Protein AF-A0A6A6PNP8-F1 (afdb_monomer)

Organism: NCBI:txid245834

Foldseek 3Di:
DDQDDPVVVVVLVVLLVVLLVCQLPPLVSNLVSLVVQCVDPNRDLLSVLLSLLSLLLDPDPCNLVSLVVSLVSLVVLCVDPVHDNVLSVLSNVLSVVSNVVSVVVVVVVVVVVVVVVVVVVVVVVVVVVPPPPDPPDDDDDDDDDDDDDDDDDDDDDDDDDDDDDDPDDDPPPPPDDDDDDDDDDDDDPDDPPPPDDPDDDPPPVSSVVSVVSVVSSCLVCVDPPPDDDDDDDDDPPPDPPDD

Sequence (243 aa):
MSPPTAIQAKVLEDLDKRMYSAAGKDDDEAERIAKILIAKDDLPLFARCRALCILGVSKSPGYLEWAEEAVRTARKAITDPDTEEKEAQLMLASCETILHWALQDHSKDLERQWRAKKTEVSAAASCSATKTCSEGQRSVKKRRIKSGARDDVPDLLPAAPVMERTEEGTKIVELREMPSEEGNKTQVVGDSNAESPPSYSEGKGKARLVDVVLSRLDASFGGLSIDGQAAREDVLTFVFEEQ

Radius of gyration: 29.95 Å; Cα contacts (8 Å, |Δi|>4): 138; chains: 1; bounding box: 67×76×78 Å

Structure (mmCIF, N/CA/C/O backbone):
data_AF-A0A6A6PNP8-F1
#
_entry.id   AF-A0A6A6PNP8-F1
#
loop_
_atom_site.group_PDB
_atom_site.id
_atom_site.type_symbol
_atom_site.label_atom_id
_atom_site.label_alt_id
_atom_site.label_comp_id
_atom_site.label_asym_id
_atom_site.label_entity_id
_atom_site.label_seq_id
_atom_site.pdbx_PDB_ins_code
_atom_site.Cartn_x
_atom_site.Cartn_y
_atom_site.Cartn_z
_atom_site.occupancy
_atom_site.B_iso_or_equiv
_atom_site.auth_seq_id
_atom_site.auth_comp_id
_atom_site.auth_asym_id
_atom_site.auth_atom_id
_atom_site.pdbx_PDB_model_num
ATOM 1 N N . MET A 1 1 ? 11.633 -17.790 -14.223 1.00 55.22 1 MET A N 1
ATOM 2 C CA . MET A 1 1 ? 10.206 -17.499 -14.479 1.00 55.22 1 MET A CA 1
ATOM 3 C C . MET A 1 1 ? 10.092 -17.099 -15.939 1.00 55.22 1 MET A C 1
ATOM 5 O O . MET A 1 1 ? 10.959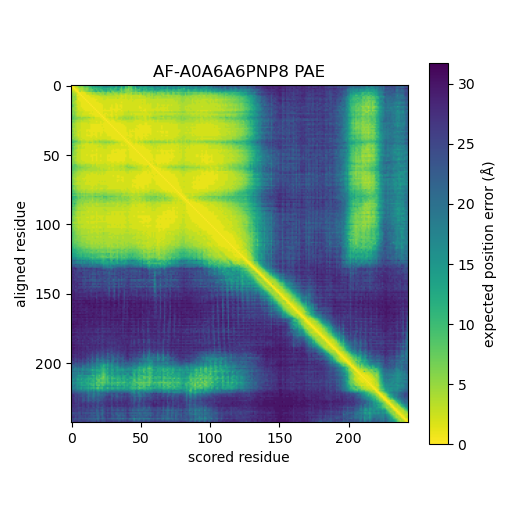 -16.365 -16.396 1.00 55.22 1 MET A O 1
ATOM 9 N N . SER A 1 2 ? 9.132 -17.644 -16.688 1.00 63.88 2 SER A N 1
ATOM 10 C CA . SER A 1 2 ? 8.917 -17.223 -18.079 1.00 63.88 2 SER A CA 1
ATOM 11 C C . SER A 1 2 ? 8.408 -15.779 -18.091 1.00 63.88 2 SER A C 1
ATOM 13 O O . SER A 1 2 ? 7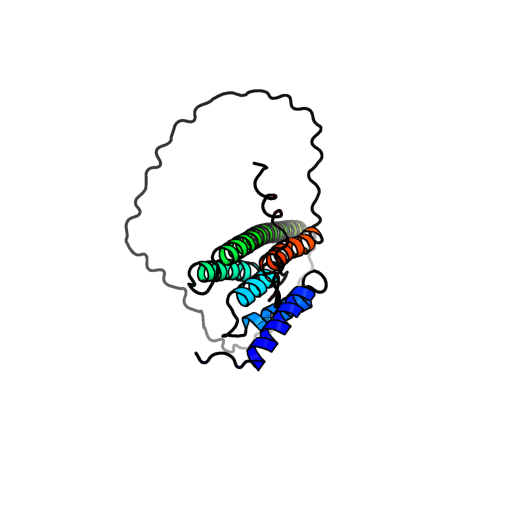.576 -15.460 -17.240 1.00 63.88 2 SER A O 1
ATOM 15 N N . PRO A 1 3 ? 8.889 -14.911 -18.998 1.00 68.38 3 PRO A N 1
ATOM 16 C CA . PRO A 1 3 ? 8.384 -13.549 -19.085 1.00 68.38 3 PRO A CA 1
ATOM 17 C C . PRO A 1 3 ? 6.877 -13.570 -19.389 1.00 68.38 3 PRO A C 1
ATOM 19 O O . PRO A 1 3 ? 6.427 -14.456 -20.130 1.00 68.38 3 PRO A O 1
ATOM 22 N N . PRO A 1 4 ? 6.096 -12.628 -18.831 1.00 73.31 4 PRO A N 1
ATOM 23 C CA . PRO A 1 4 ? 4.686 -12.506 -19.159 1.00 73.31 4 PRO A CA 1
ATOM 24 C C . PRO A 1 4 ? 4.525 -12.353 -20.668 1.00 73.31 4 PRO A C 1
ATOM 26 O O . PRO A 1 4 ? 5.306 -11.683 -21.348 1.00 73.31 4 PRO A O 1
ATOM 29 N N . THR A 1 5 ? 3.490 -12.985 -21.210 1.00 84.94 5 THR A N 1
ATOM 30 C CA . THR A 1 5 ? 3.124 -12.763 -22.610 1.00 84.94 5 THR A CA 1
ATOM 31 C C . THR A 1 5 ? 2.798 -11.280 -22.816 1.00 84.94 5 THR A C 1
ATOM 33 O O . THR A 1 5 ? 2.259 -10.633 -21.919 1.00 84.94 5 THR A O 1
ATOM 36 N N . ALA A 1 6 ? 3.065 -10.727 -24.003 1.00 83.56 6 ALA A N 1
ATOM 37 C CA . ALA A 1 6 ? 2.778 -9.315 -24.297 1.00 83.56 6 ALA A CA 1
ATOM 38 C C . ALA A 1 6 ? 1.313 -8.920 -23.995 1.00 83.56 6 ALA A C 1
ATOM 40 O O . ALA A 1 6 ? 1.025 -7.790 -23.610 1.00 83.56 6 ALA A O 1
ATOM 41 N N . ILE A 1 7 ? 0.389 -9.879 -24.116 1.00 84.38 7 ILE A N 1
ATOM 42 C CA . ILE A 1 7 ? -1.024 -9.711 -23.762 1.00 84.38 7 ILE A CA 1
ATOM 43 C C . ILE A 1 7 ? -1.198 -9.537 -22.245 1.00 84.38 7 ILE A C 1
ATOM 45 O O . ILE A 1 7 ? -1.935 -8.653 -21.820 1.00 84.38 7 ILE A O 1
ATOM 49 N N . GLN A 1 8 ? -0.517 -10.342 -21.425 1.00 86.62 8 GLN A N 1
ATOM 50 C CA . GLN A 1 8 ? -0.565 -10.221 -19.963 1.00 86.62 8 GLN A CA 1
ATOM 51 C C . GLN A 1 8 ? 0.012 -8.885 -19.494 1.00 86.62 8 GLN A C 1
ATOM 53 O O . GLN A 1 8 ? -0.624 -8.220 -18.682 1.00 86.62 8 GLN A O 1
ATOM 58 N N . ALA A 1 9 ? 1.147 -8.458 -20.055 1.00 87.31 9 ALA A N 1
ATOM 59 C CA . ALA A 1 9 ? 1.757 -7.173 -19.716 1.00 87.31 9 ALA A CA 1
ATOM 60 C C . ALA A 1 9 ? 0.792 -6.001 -19.970 1.00 87.31 9 ALA A C 1
ATOM 62 O O . ALA A 1 9 ? 0.580 -5.174 -19.086 1.00 87.31 9 ALA A O 1
ATOM 63 N N . LYS A 1 10 ? 0.121 -5.993 -21.130 1.00 90.50 10 LYS A N 1
ATOM 64 C CA . LYS A 1 10 ? -0.873 -4.967 -21.466 1.00 90.50 10 LYS A CA 1
ATOM 65 C C . LYS A 1 10 ? -2.069 -4.963 -20.510 1.00 90.50 10 LYS A C 1
ATOM 67 O O . LYS A 1 10 ? -2.520 -3.903 -20.095 1.00 90.50 10 LYS A O 1
ATOM 72 N N . VAL A 1 11 ? -2.575 -6.138 -20.129 1.00 92.12 11 VAL A N 1
ATOM 73 C CA . VAL A 1 11 ? -3.689 -6.236 -19.169 1.00 92.12 11 VAL A CA 1
ATOM 74 C C . VAL A 1 11 ? -3.290 -5.694 -17.795 1.00 92.12 11 VAL A C 1
ATOM 76 O O . VAL A 1 11 ? -4.098 -5.025 -17.154 1.00 92.12 11 VAL A O 1
ATOM 79 N N . LEU A 1 12 ? -2.065 -5.965 -17.336 1.00 92.00 12 LEU A N 1
ATOM 80 C CA . LEU A 1 12 ? -1.563 -5.430 -16.067 1.00 92.00 12 LEU A CA 1
ATOM 81 C C . LEU A 1 12 ? -1.426 -3.905 -16.116 1.00 92.00 12 LEU A C 1
ATOM 83 O O . LEU A 1 12 ? -1.829 -3.236 -15.169 1.00 92.00 12 LEU A O 1
ATOM 87 N N . GLU A 1 13 ? -0.928 -3.361 -17.226 1.00 91.44 13 GLU A N 1
ATOM 88 C CA . GLU A 1 13 ? -0.823 -1.917 -17.442 1.00 91.44 13 GLU A CA 1
ATOM 89 C C . GLU A 1 13 ? -2.203 -1.236 -17.467 1.00 91.44 13 GLU A C 1
ATOM 91 O O . GLU A 1 13 ? -2.404 -0.206 -16.824 1.00 91.44 13 GLU A O 1
ATOM 96 N N . ASP A 1 14 ? -3.184 -1.829 -18.154 1.00 93.69 14 ASP A N 1
ATOM 97 C CA . ASP A 1 14 ? -4.552 -1.303 -18.211 1.00 93.69 14 ASP A CA 1
ATOM 98 C C . ASP A 1 14 ? -5.233 -1.335 -16.831 1.00 93.69 14 ASP A C 1
ATOM 100 O O . ASP A 1 14 ? -5.950 -0.401 -16.458 1.00 93.69 14 ASP A O 1
ATOM 104 N N . LEU A 1 15 ? -5.004 -2.397 -16.050 1.00 94.25 15 LEU A N 1
ATOM 105 C CA . LEU A 1 15 ? -5.5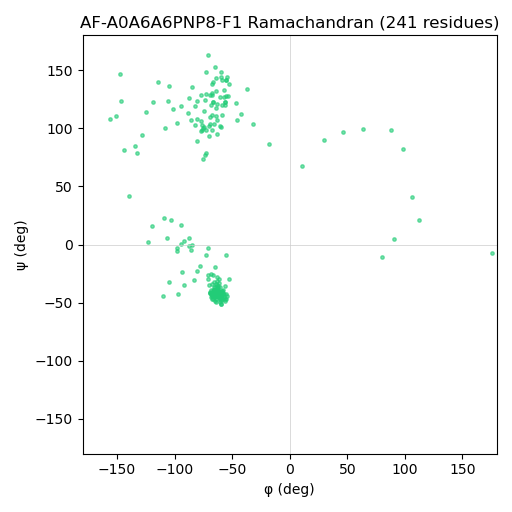05 -2.496 -14.678 1.00 94.25 15 LEU A CA 1
ATOM 106 C C . LEU A 1 15 ? -4.856 -1.456 -13.768 1.00 94.25 15 LEU A C 1
ATOM 108 O O . LEU A 1 15 ? -5.561 -0.800 -13.008 1.00 94.25 15 LEU A O 1
ATOM 112 N N . ASP A 1 16 ? -3.545 -1.274 -13.863 1.00 93.12 16 ASP A N 1
ATOM 113 C CA . ASP A 1 16 ? -2.818 -0.270 -13.095 1.00 93.12 16 ASP A CA 1
ATOM 114 C C . ASP A 1 16 ? -3.316 1.153 -13.415 1.00 93.12 16 ASP A C 1
ATOM 116 O O . ASP A 1 16 ? -3.723 1.878 -12.507 1.00 93.12 16 ASP A O 1
ATOM 120 N N . LYS A 1 17 ? -3.463 1.514 -14.696 1.00 92.06 17 LYS A N 1
ATOM 121 C CA . LYS A 1 17 ? -4.057 2.803 -15.105 1.00 92.06 17 LYS A CA 1
ATOM 122 C C . LYS A 1 17 ? -5.480 2.995 -14.580 1.00 92.06 17 LYS A C 1
ATOM 124 O O . LYS A 1 17 ? -5.860 4.099 -14.180 1.00 92.06 17 LYS A O 1
ATOM 129 N N . ARG A 1 18 ? -6.291 1.932 -14.585 1.00 93.69 18 ARG A N 1
ATOM 130 C CA . ARG A 1 18 ? -7.670 1.972 -14.077 1.00 93.69 18 ARG A CA 1
ATOM 131 C C . ARG A 1 18 ? -7.712 2.131 -12.559 1.00 93.69 18 ARG A C 1
ATOM 133 O O . ARG A 1 18 ? -8.528 2.910 -12.080 1.00 93.69 18 ARG A O 1
ATOM 140 N N . MET A 1 19 ? -6.833 1.443 -11.828 1.00 94.56 19 MET A N 1
ATOM 141 C CA . MET A 1 19 ? -6.660 1.614 -10.382 1.00 94.56 19 MET A CA 1
ATOM 142 C C . MET A 1 19 ? -6.352 3.075 -10.058 1.00 94.56 19 MET A C 1
ATOM 144 O O . MET A 1 19 ? -7.028 3.681 -9.233 1.00 94.56 19 MET A O 1
ATOM 148 N N . TYR A 1 20 ? -5.394 3.658 -10.778 1.00 86.94 20 TYR A N 1
ATOM 149 C CA . TYR A 1 20 ? -5.025 5.064 -10.644 1.00 86.94 20 TYR A CA 1
ATOM 150 C C . TYR A 1 20 ? -6.173 6.019 -10.955 1.00 86.94 20 TYR A C 1
ATOM 152 O O . TYR A 1 20 ? -6.426 6.957 -10.211 1.00 86.94 20 TYR A O 1
ATOM 160 N N . SER A 1 21 ? -6.906 5.763 -12.036 1.00 89.69 21 SER A N 1
ATOM 161 C CA . SER A 1 21 ? -8.032 6.609 -12.443 1.00 89.69 21 SER A CA 1
ATOM 162 C C . SER A 1 21 ? -9.207 6.567 -11.463 1.00 89.69 21 SER A C 1
ATOM 164 O O . SER A 1 21 ? -10.002 7.514 -11.438 1.00 89.69 21 SER A O 1
ATOM 166 N N . ALA A 1 22 ? -9.341 5.462 -10.723 1.00 90.69 22 ALA A N 1
ATOM 167 C CA . ALA A 1 22 ? -10.362 5.256 -9.705 1.00 90.69 22 ALA A CA 1
ATOM 168 C C . ALA A 1 22 ? -9.973 5.875 -8.354 1.00 90.69 22 ALA A C 1
ATOM 170 O O . ALA A 1 22 ? -10.861 6.333 -7.639 1.00 90.69 22 ALA A O 1
ATOM 171 N N . ALA A 1 23 ? -8.680 5.950 -8.022 1.00 86.69 23 ALA A N 1
ATOM 172 C CA . ALA A 1 23 ? -8.213 6.567 -6.783 1.00 86.69 23 ALA A CA 1
ATOM 173 C C . ALA A 1 23 ? -8.756 8.005 -6.641 1.00 86.69 23 ALA A C 1
ATOM 175 O O . ALA A 1 23 ? -8.691 8.799 -7.581 1.00 86.69 23 ALA A O 1
ATOM 176 N N . GLY A 1 24 ? -9.376 8.315 -5.497 1.00 80.31 24 GLY A N 1
ATOM 177 C CA . GLY A 1 24 ? -9.976 9.626 -5.223 1.00 80.31 24 GLY A CA 1
ATOM 178 C C . GLY A 1 24 ? -11.368 9.855 -5.835 1.00 80.31 24 GLY A C 1
ATOM 179 O O . GLY A 1 24 ? -12.040 10.825 -5.472 1.00 80.31 24 GLY A O 1
ATOM 180 N N . LYS A 1 25 ? -11.842 8.973 -6.729 1.00 89.88 25 LYS A N 1
ATOM 181 C CA . LYS A 1 25 ? -13.202 9.016 -7.312 1.00 89.88 25 LYS A CA 1
ATOM 182 C C . LYS A 1 25 ? -14.084 7.872 -6.823 1.00 89.88 25 LYS A C 1
ATOM 184 O O . LYS A 1 25 ? -15.251 8.093 -6.512 1.00 89.88 25 LYS A O 1
ATOM 189 N N . ASP A 1 26 ? -13.524 6.672 -6.803 1.00 92.44 26 ASP A N 1
ATOM 190 C CA . ASP A 1 26 ? -14.158 5.417 -6.421 1.00 92.44 26 ASP A CA 1
ATOM 191 C C . ASP A 1 26 ? -13.111 4.557 -5.699 1.00 92.44 26 ASP A C 1
ATOM 193 O O . ASP A 1 26 ? -12.433 3.712 -6.292 1.00 92.44 26 ASP A O 1
ATOM 197 N N . ASP A 1 27 ? -12.924 4.852 -4.409 1.00 90.38 27 ASP A N 1
ATOM 198 C CA . ASP A 1 27 ? -11.905 4.209 -3.575 1.00 90.38 27 ASP A CA 1
ATOM 199 C C . ASP A 1 27 ? -12.133 2.691 -3.465 1.00 90.38 27 ASP A C 1
ATOM 201 O O . ASP A 1 27 ? -11.167 1.929 -3.427 1.00 90.38 27 ASP A O 1
ATOM 205 N N . ASP A 1 28 ? -13.393 2.240 -3.482 1.00 94.19 28 ASP A N 1
ATOM 206 C CA . ASP A 1 28 ? -13.749 0.818 -3.421 1.00 94.19 28 ASP A CA 1
ATOM 207 C C . ASP A 1 28 ? -13.299 0.086 -4.696 1.00 94.19 28 ASP A C 1
ATOM 209 O O . ASP A 1 28 ? -12.738 -1.014 -4.639 1.00 94.19 28 ASP A O 1
ATOM 213 N N . GLU A 1 29 ? -13.500 0.702 -5.865 1.00 95.38 29 GLU A N 1
ATOM 214 C CA . GLU A 1 29 ? -13.017 0.172 -7.138 1.00 95.38 29 GLU A CA 1
ATOM 215 C C . GLU A 1 29 ? -11.486 0.174 -7.217 1.00 95.38 29 GLU A C 1
ATOM 217 O O . GLU A 1 29 ? -10.893 -0.820 -7.652 1.00 95.38 29 GLU A O 1
ATOM 222 N N . ALA A 1 30 ? -10.834 1.253 -6.771 1.00 94.94 30 ALA A N 1
ATOM 223 C CA . ALA A 1 30 ? -9.376 1.334 -6.719 1.00 94.94 30 ALA A CA 1
ATOM 224 C C . ALA A 1 30 ? -8.794 0.223 -5.832 1.00 94.94 30 ALA A C 1
ATOM 226 O O . ALA A 1 30 ? -7.891 -0.504 -6.252 1.00 94.94 30 ALA A O 1
ATOM 227 N N . GLU A 1 31 ? -9.364 0.025 -4.641 1.00 95.81 31 GLU A N 1
ATOM 228 C CA . GLU A 1 31 ? -8.965 -1.024 -3.706 1.00 95.81 31 GLU A CA 1
ATOM 229 C C . GLU A 1 31 ? -9.174 -2.425 -4.302 1.00 95.81 31 GLU A C 1
ATOM 231 O O . GLU A 1 31 ? -8.295 -3.290 -4.226 1.00 95.81 31 GLU A O 1
ATOM 236 N N . ARG A 1 32 ? -10.320 -2.656 -4.956 1.00 97.50 32 ARG A N 1
ATOM 237 C CA . ARG A 1 32 ? -10.623 -3.928 -5.623 1.00 97.50 32 ARG A CA 1
ATOM 238 C C . ARG A 1 32 ? -9.593 -4.252 -6.703 1.00 97.50 32 ARG A C 1
ATOM 240 O O . ARG A 1 32 ? -9.136 -5.394 -6.781 1.00 97.50 32 ARG A O 1
ATOM 247 N N . ILE A 1 33 ? -9.222 -3.277 -7.533 1.00 97.06 33 ILE A N 1
ATOM 248 C CA . ILE A 1 33 ? -8.210 -3.474 -8.579 1.00 97.06 33 ILE A CA 1
ATOM 249 C C . ILE A 1 33 ? -6.828 -3.688 -7.959 1.00 97.06 33 ILE A C 1
ATOM 251 O O . ILE A 1 33 ? -6.118 -4.596 -8.391 1.00 97.06 33 ILE A O 1
ATOM 255 N N . ALA A 1 34 ? -6.470 -2.933 -6.919 1.00 97.06 34 ALA A N 1
ATOM 256 C CA . ALA A 1 34 ? -5.206 -3.104 -6.213 1.00 97.06 34 ALA A CA 1
ATOM 257 C C . ALA A 1 34 ? -5.051 -4.539 -5.679 1.00 97.06 34 ALA A C 1
ATOM 259 O O . ALA A 1 34 ? -4.030 -5.181 -5.923 1.00 97.06 34 ALA A O 1
ATOM 260 N N . LYS A 1 35 ? -6.096 -5.112 -5.063 1.00 97.19 35 LYS A N 1
ATOM 261 C CA . LYS A 1 35 ? -6.096 -6.527 -4.635 1.00 97.19 35 LYS A CA 1
ATOM 262 C C . LYS A 1 35 ? -5.902 -7.499 -5.802 1.00 97.19 35 LYS A C 1
ATOM 264 O O . LYS A 1 35 ? -5.167 -8.475 -5.667 1.00 97.19 35 LYS A O 1
ATOM 269 N N . ILE A 1 36 ? -6.542 -7.241 -6.947 1.00 96.88 36 ILE A N 1
ATOM 270 C CA . ILE A 1 36 ? -6.382 -8.068 -8.156 1.00 96.88 36 ILE A CA 1
ATOM 271 C C . ILE A 1 36 ? -4.938 -8.026 -8.657 1.00 96.88 36 ILE A C 1
ATOM 273 O O . ILE A 1 36 ? -4.410 -9.070 -9.032 1.00 96.88 36 ILE A O 1
ATOM 277 N N . LEU A 1 37 ? -4.313 -6.846 -8.664 1.00 96.12 37 LEU A N 1
ATOM 278 C CA . LEU A 1 37 ? -2.924 -6.667 -9.077 1.00 96.12 37 LEU A CA 1
ATOM 279 C C . LEU A 1 37 ? -1.970 -7.399 -8.127 1.00 96.12 37 LEU A C 1
ATOM 281 O O . LEU A 1 37 ? -1.144 -8.177 -8.591 1.00 96.12 37 LEU A O 1
ATOM 285 N N . ILE A 1 38 ? -2.115 -7.231 -6.809 1.00 96.50 38 ILE A N 1
ATOM 286 C CA . ILE A 1 38 ? -1.252 -7.896 -5.815 1.00 96.50 38 ILE A CA 1
ATOM 287 C C . ILE A 1 38 ? -1.353 -9.423 -5.871 1.00 96.50 38 ILE A C 1
ATOM 289 O O . ILE A 1 38 ? -0.364 -10.106 -5.620 1.00 96.50 38 ILE A O 1
ATOM 293 N N . ALA A 1 39 ? -2.504 -9.968 -6.270 1.00 95.94 39 ALA A N 1
ATOM 294 C CA . ALA A 1 39 ? -2.672 -11.403 -6.486 1.00 95.94 39 ALA A CA 1
ATOM 295 C C . ALA A 1 39 ? -1.928 -11.947 -7.729 1.00 95.94 39 ALA A C 1
ATOM 297 O O . ALA A 1 39 ? -1.997 -13.147 -7.997 1.00 95.94 39 A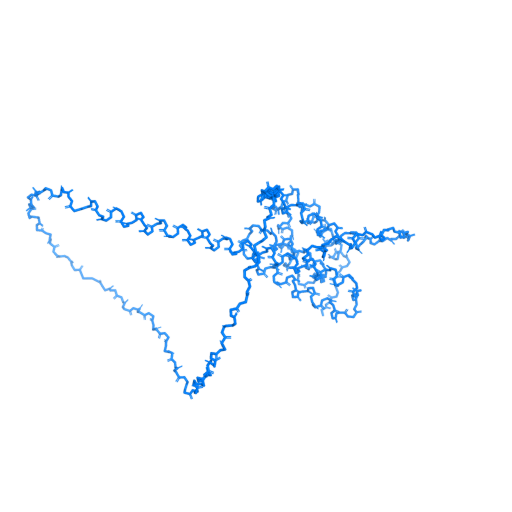LA A O 1
ATOM 298 N N . LYS A 1 40 ? -1.262 -11.095 -8.523 1.00 94.38 40 LYS A N 1
ATOM 299 C CA . LYS A 1 40 ? -0.442 -11.499 -9.674 1.00 94.38 40 LYS A CA 1
ATOM 300 C C . LYS A 1 40 ? 1.025 -11.634 -9.268 1.00 94.38 40 LYS A C 1
ATOM 302 O O . LYS A 1 40 ? 1.679 -10.666 -8.865 1.00 94.38 40 LYS A O 1
ATOM 307 N N . ASP A 1 41 ? 1.550 -12.846 -9.422 1.00 89.19 41 ASP A N 1
ATOM 308 C CA . ASP A 1 41 ? 2.929 -13.186 -9.056 1.00 89.19 41 ASP A CA 1
ATOM 309 C C . ASP A 1 41 ? 3.963 -12.406 -9.884 1.00 89.19 41 ASP A C 1
ATOM 311 O O . ASP A 1 41 ? 5.003 -11.999 -9.362 1.00 89.19 41 ASP A O 1
ATOM 315 N N . ASP A 1 42 ? 3.648 -12.150 -11.153 1.00 88.00 42 ASP A N 1
ATOM 316 C CA . ASP A 1 42 ? 4.489 -11.520 -12.175 1.00 88.00 42 ASP A CA 1
ATOM 317 C C . ASP A 1 42 ? 4.288 -10.000 -12.303 1.00 88.00 42 ASP A C 1
ATOM 319 O O . ASP A 1 42 ? 4.691 -9.393 -13.296 1.00 88.00 42 ASP A O 1
ATOM 323 N N . LEU A 1 43 ? 3.676 -9.367 -11.299 1.00 91.25 43 LEU A N 1
ATOM 324 C CA . LEU A 1 43 ? 3.463 -7.925 -11.304 1.00 91.25 43 LEU A CA 1
ATOM 325 C C . LEU A 1 43 ? 4.802 -7.158 -11.199 1.00 91.25 43 LEU A C 1
ATOM 327 O O . LEU A 1 43 ? 5.559 -7.415 -10.255 1.00 91.25 43 LEU A O 1
ATOM 331 N N . PRO A 1 44 ? 5.079 -6.182 -12.091 1.00 91.12 44 PRO A N 1
ATOM 332 C CA . PRO A 1 44 ? 6.257 -5.320 -11.988 1.00 91.12 44 PRO A CA 1
ATOM 333 C C . PRO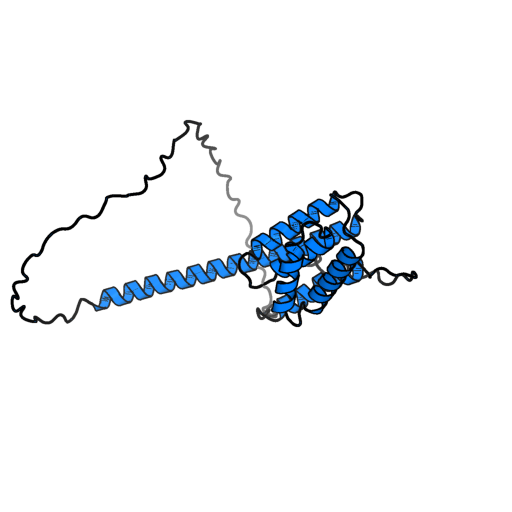 A 1 44 ? 6.353 -4.624 -10.626 1.00 91.12 44 PRO A C 1
ATOM 335 O O . PRO A 1 44 ? 5.331 -4.216 -10.067 1.00 91.12 44 PRO A O 1
ATOM 338 N N . LEU A 1 45 ? 7.575 -4.446 -10.106 1.00 91.50 45 LEU A N 1
ATOM 339 C CA . LEU A 1 45 ? 7.806 -3.911 -8.756 1.00 91.50 45 LEU A CA 1
ATOM 340 C C . LEU A 1 45 ? 7.111 -2.565 -8.524 1.00 91.50 45 LEU A C 1
ATOM 342 O O . LEU A 1 45 ? 6.447 -2.400 -7.504 1.00 91.50 45 LEU A O 1
ATOM 346 N N . PHE A 1 46 ? 7.181 -1.639 -9.482 1.00 90.94 46 PHE A N 1
ATOM 347 C CA . PHE A 1 46 ? 6.502 -0.345 -9.374 1.00 90.94 46 PHE A CA 1
ATOM 348 C C . PHE A 1 46 ? 4.981 -0.476 -9.321 1.00 90.94 46 PHE A C 1
ATOM 350 O O . PHE A 1 46 ? 4.353 0.102 -8.438 1.00 90.94 46 PHE A O 1
ATOM 357 N N . ALA A 1 47 ? 4.376 -1.275 -10.203 1.00 92.25 47 ALA A N 1
ATOM 358 C CA . ALA A 1 47 ? 2.935 -1.522 -10.168 1.00 92.25 47 ALA A CA 1
ATOM 359 C C . ALA A 1 47 ? 2.513 -2.180 -8.840 1.00 92.25 47 ALA A C 1
ATOM 361 O O . ALA A 1 47 ? 1.484 -1.821 -8.266 1.00 92.25 47 ALA A O 1
ATOM 362 N N . ARG A 1 48 ? 3.349 -3.076 -8.296 1.00 95.06 48 ARG A N 1
ATOM 363 C CA . ARG A 1 48 ? 3.147 -3.684 -6.976 1.00 95.06 48 ARG A CA 1
ATOM 364 C C . ARG A 1 48 ? 3.210 -2.652 -5.854 1.00 95.06 48 ARG A C 1
ATOM 366 O O . ARG A 1 48 ? 2.287 -2.610 -5.048 1.00 95.06 48 ARG A O 1
ATOM 373 N N . CYS A 1 49 ? 4.231 -1.796 -5.821 1.00 94.88 49 CYS A N 1
ATOM 374 C CA . CYS A 1 49 ? 4.330 -0.707 -4.844 1.00 94.88 49 CYS A CA 1
ATOM 375 C C . CYS A 1 49 ? 3.096 0.193 -4.889 1.00 94.88 49 CYS A C 1
ATOM 377 O O . CYS A 1 49 ? 2.503 0.474 -3.855 1.00 94.88 49 CYS A O 1
ATOM 379 N N . ARG A 1 50 ? 2.663 0.595 -6.087 1.00 93.56 50 ARG A N 1
ATOM 380 C CA . ARG A 1 50 ? 1.512 1.487 -6.269 1.00 93.56 50 ARG A CA 1
ATOM 381 C C . ARG A 1 50 ? 0.213 0.850 -5.782 1.00 93.56 50 ARG A C 1
ATOM 383 O O . ARG A 1 50 ? -0.534 1.485 -5.044 1.00 93.56 50 ARG A O 1
ATOM 390 N N . ALA A 1 51 ? -0.018 -0.423 -6.099 1.00 96.06 51 ALA A N 1
ATOM 391 C CA . ALA A 1 51 ? -1.162 -1.159 -5.570 1.00 96.06 51 ALA A CA 1
ATOM 392 C C . ALA A 1 51 ? -1.109 -1.294 -4.035 1.00 96.06 51 ALA A C 1
ATOM 394 O O . ALA A 1 51 ? -2.117 -1.065 -3.371 1.00 96.06 51 ALA A O 1
ATOM 395 N N . LEU A 1 52 ? 0.061 -1.581 -3.452 1.00 96.88 52 LEU A N 1
ATOM 396 C CA . LEU A 1 52 ? 0.231 -1.625 -1.994 1.00 96.88 52 LEU A CA 1
ATOM 397 C C . LEU A 1 52 ? -0.015 -0.261 -1.340 1.00 96.88 52 LEU A C 1
ATOM 399 O O . LEU A 1 52 ? -0.645 -0.206 -0.290 1.00 96.88 52 LEU A O 1
ATOM 403 N N . CYS A 1 53 ? 0.406 0.836 -1.971 1.00 95.06 53 CYS A N 1
ATOM 404 C CA . CYS A 1 53 ? 0.122 2.195 -1.514 1.00 95.06 53 CYS A CA 1
ATOM 405 C C . CYS A 1 53 ? -1.385 2.473 -1.448 1.00 95.06 53 CYS A C 1
ATOM 407 O O . CYS A 1 53 ? -1.855 2.984 -0.435 1.00 95.06 53 CYS A O 1
ATOM 409 N N . ILE A 1 54 ? -2.149 2.088 -2.481 1.00 95.31 54 ILE A N 1
ATOM 410 C CA . ILE A 1 54 ? -3.620 2.205 -2.490 1.00 95.31 54 ILE A CA 1
ATOM 411 C C . ILE A 1 54 ? -4.243 1.396 -1.346 1.00 95.31 54 ILE A C 1
ATOM 413 O O . ILE A 1 54 ? -5.117 1.891 -0.637 1.00 95.31 54 ILE A O 1
ATOM 417 N N . LEU A 1 55 ? -3.774 0.167 -1.120 1.00 96.56 55 LEU A N 1
ATOM 418 C CA . LEU A 1 55 ? -4.253 -0.655 -0.006 1.00 96.56 55 LEU A CA 1
ATOM 419 C C . LEU A 1 55 ? -3.849 -0.080 1.359 1.00 96.56 55 LEU A C 1
ATOM 421 O O . LEU A 1 55 ? -4.628 -0.163 2.307 1.00 96.56 55 LEU A O 1
ATOM 425 N N . GLY A 1 56 ? -2.674 0.542 1.451 1.00 95.69 56 GLY A N 1
ATOM 426 C CA . GLY A 1 56 ? -2.142 1.144 2.671 1.00 95.69 56 GLY A CA 1
ATOM 427 C C . GLY A 1 56 ? -2.907 2.377 3.151 1.00 95.69 56 GLY A C 1
ATOM 428 O O . GLY A 1 56 ? -2.925 2.664 4.344 1.00 95.69 56 GLY A O 1
ATOM 429 N N . VAL A 1 57 ? -3.580 3.078 2.235 1.00 93.69 57 VAL A N 1
ATOM 430 C CA . VAL A 1 57 ? -4.467 4.215 2.547 1.00 93.69 57 VAL A CA 1
ATOM 431 C C . VAL A 1 57 ? -5.947 3.828 2.612 1.00 93.69 57 VAL A C 1
ATOM 433 O O . VAL A 1 57 ? -6.797 4.675 2.897 1.00 93.69 57 VAL A O 1
ATOM 436 N N . SER A 1 58 ? -6.270 2.565 2.328 1.00 93.88 58 SER A N 1
ATOM 437 C CA . SER A 1 58 ? -7.645 2.074 2.339 1.00 93.88 58 SER A CA 1
ATOM 438 C C . SER A 1 58 ? -8.207 1.975 3.761 1.00 93.88 58 SER A C 1
ATOM 440 O O . SER A 1 58 ? -7.479 1.951 4.753 1.00 93.88 58 SER A O 1
ATOM 442 N N . LYS A 1 59 ? -9.536 1.883 3.872 1.00 90.31 59 LYS A N 1
ATOM 443 C CA . LYS A 1 59 ? -10.219 1.616 5.153 1.00 90.31 59 LYS A CA 1
ATOM 444 C C . LYS A 1 59 ? -10.313 0.123 5.467 1.00 90.31 59 LYS A C 1
ATOM 446 O O . LYS A 1 59 ? -10.904 -0.255 6.480 1.00 90.31 59 LYS A O 1
ATOM 451 N N . SER A 1 60 ? -9.793 -0.723 4.584 1.00 91.06 60 SER A N 1
ATOM 452 C CA . SER A 1 60 ? -9.879 -2.164 4.732 1.00 91.06 60 SER A CA 1
ATOM 453 C C . SER A 1 60 ? -8.962 -2.678 5.839 1.00 91.06 60 SER A C 1
ATOM 455 O O . SER A 1 60 ? -7.893 -2.117 6.081 1.00 91.06 60 SER A O 1
ATOM 457 N N . PRO A 1 61 ? -9.348 -3.770 6.523 1.00 92.81 61 PRO A N 1
ATOM 458 C CA . PRO A 1 61 ? -8.476 -4.401 7.501 1.00 92.81 61 PRO A CA 1
ATOM 459 C C . PRO A 1 61 ? -7.168 -4.838 6.834 1.00 92.81 61 PRO A C 1
ATOM 461 O O . PRO A 1 61 ? -7.168 -5.319 5.697 1.00 92.81 61 PRO A O 1
ATOM 464 N N . GLY A 1 62 ? -6.061 -4.681 7.555 1.00 93.88 62 GLY A N 1
ATOM 465 C CA . GLY A 1 62 ? -4.729 -4.989 7.041 1.00 93.88 62 GLY A CA 1
ATOM 466 C C . GLY A 1 62 ? -4.013 -3.816 6.357 1.00 93.88 62 GLY A C 1
ATOM 467 O O . GLY A 1 62 ? -2.951 -4.018 5.778 1.00 93.88 62 GLY A O 1
ATOM 468 N N . TYR A 1 63 ? -4.588 -2.603 6.357 1.00 95.38 63 TYR A N 1
ATOM 469 C CA . TYR A 1 63 ? -3.989 -1.436 5.690 1.00 95.38 63 TYR A CA 1
ATOM 470 C C . TYR A 1 63 ? -2.566 -1.126 6.186 1.00 95.38 63 TYR A C 1
ATOM 472 O O . TYR A 1 63 ? -1.705 -0.752 5.393 1.00 95.38 63 TYR A O 1
ATOM 480 N N . LEU A 1 64 ? -2.281 -1.332 7.476 1.00 97.06 64 LEU A N 1
ATOM 481 C CA . LEU A 1 64 ? -0.955 -1.084 8.038 1.00 97.06 64 LEU A CA 1
ATOM 482 C C . LEU A 1 64 ? 0.080 -2.057 7.461 1.00 97.06 64 LEU A C 1
ATOM 484 O O . LEU A 1 64 ? 1.135 -1.640 6.992 1.00 97.06 64 LEU A O 1
ATOM 488 N N . GLU A 1 65 ? -0.259 -3.340 7.420 1.00 97.88 65 GLU A N 1
ATOM 489 C CA . GLU A 1 65 ? 0.571 -4.405 6.868 1.00 97.88 65 GLU A CA 1
ATOM 490 C C . GLU A 1 65 ? 0.834 -4.188 5.371 1.00 97.88 65 GLU A C 1
ATOM 492 O O . GLU A 1 65 ? 1.948 -4.414 4.890 1.00 97.88 65 GLU A O 1
ATOM 497 N N . TRP A 1 66 ? -0.160 -3.685 4.630 1.00 97.62 66 TRP A N 1
ATOM 498 C CA . TRP A 1 66 ? 0.025 -3.303 3.229 1.00 97.62 66 TRP A CA 1
ATOM 499 C C . TRP A 1 66 ? 0.975 -2.117 3.064 1.00 97.62 66 TRP A C 1
ATOM 501 O O . TRP A 1 66 ? 1.825 -2.148 2.173 1.00 97.62 66 TRP A O 1
ATOM 511 N N . ALA A 1 67 ? 0.885 -1.103 3.927 1.00 97.56 67 ALA A N 1
ATOM 512 C CA . ALA A 1 67 ? 1.798 0.037 3.901 1.00 97.56 67 ALA A CA 1
ATOM 513 C C . ALA A 1 67 ? 3.246 -0.371 4.242 1.00 97.56 67 ALA A C 1
ATOM 515 O O . ALA A 1 67 ? 4.194 0.085 3.599 1.00 97.56 67 ALA A O 1
ATOM 516 N N . GLU A 1 68 ? 3.434 -1.278 5.202 1.00 98.12 68 GLU A N 1
ATOM 517 C CA . GLU A 1 68 ? 4.748 -1.844 5.527 1.00 98.12 68 GLU A CA 1
ATOM 518 C C . GLU A 1 68 ? 5.334 -2.649 4.358 1.00 98.12 68 GLU A C 1
ATOM 520 O O . GLU A 1 68 ? 6.521 -2.515 4.034 1.00 98.12 68 GLU A O 1
ATOM 525 N N . GLU A 1 69 ? 4.511 -3.465 3.692 1.00 97.75 69 GLU A N 1
ATOM 526 C CA . GLU A 1 69 ? 4.935 -4.207 2.502 1.00 97.75 69 GLU A CA 1
ATOM 527 C C . GLU A 1 69 ? 5.250 -3.270 1.329 1.00 97.75 69 GLU A C 1
ATOM 529 O O . GLU A 1 69 ? 6.174 -3.554 0.561 1.00 97.75 69 GLU A O 1
ATOM 534 N N . ALA A 1 70 ? 4.556 -2.131 1.203 1.00 97.00 70 ALA A N 1
ATOM 535 C CA . ALA A 1 70 ? 4.858 -1.113 0.195 1.00 97.00 70 ALA A CA 1
ATOM 536 C C . ALA A 1 70 ? 6.286 -0.582 0.369 1.00 97.00 70 ALA A C 1
ATOM 538 O O . ALA A 1 70 ? 7.085 -0.630 -0.567 1.00 97.00 70 ALA A O 1
ATOM 539 N N . VAL A 1 71 ? 6.649 -0.171 1.591 1.00 97.69 71 VAL A N 1
ATOM 540 C CA . VAL A 1 71 ? 8.007 0.297 1.923 1.00 97.69 71 VAL A CA 1
ATOM 541 C C . VAL A 1 71 ? 9.042 -0.796 1.662 1.00 97.69 71 VAL A C 1
ATOM 543 O O . VAL A 1 71 ? 10.088 -0.541 1.063 1.00 97.69 71 VAL A O 1
ATOM 546 N N . ARG A 1 72 ? 8.753 -2.038 2.064 1.00 97.25 72 ARG A N 1
ATOM 547 C CA . ARG A 1 72 ? 9.642 -3.183 1.821 1.00 97.25 72 ARG A CA 1
ATOM 548 C C . ARG A 1 72 ? 9.866 -3.425 0.329 1.00 97.25 72 ARG A C 1
ATOM 550 O O . ARG A 1 72 ? 10.996 -3.689 -0.078 1.00 97.25 72 ARG A O 1
ATOM 557 N N . THR A 1 73 ? 8.813 -3.332 -0.476 1.00 95.38 73 THR A N 1
ATOM 558 C CA . THR A 1 73 ? 8.880 -3.518 -1.932 1.00 95.38 73 THR A CA 1
ATOM 559 C C . THR A 1 73 ? 9.631 -2.366 -2.597 1.00 95.38 73 THR A C 1
ATOM 561 O O . THR A 1 73 ? 10.504 -2.616 -3.425 1.00 95.38 73 THR A O 1
ATOM 564 N N . ALA A 1 74 ? 9.397 -1.122 -2.172 1.00 95.00 74 ALA A N 1
ATOM 565 C CA . ALA A 1 74 ? 10.118 0.044 -2.679 1.00 95.00 74 ALA A CA 1
ATOM 566 C C . ALA A 1 74 ? 11.621 -0.021 -2.364 1.00 95.00 74 ALA A C 1
ATOM 568 O O . ALA A 1 74 ? 12.447 0.264 -3.226 1.00 95.00 74 ALA A O 1
ATOM 569 N N . ARG A 1 75 ? 12.004 -0.496 -1.171 1.00 95.50 75 ARG A N 1
ATOM 570 C CA . ARG A 1 75 ? 13.419 -0.728 -0.826 1.00 95.50 75 ARG A CA 1
ATOM 571 C C . ARG A 1 75 ? 14.083 -1.777 -1.717 1.00 95.50 75 ARG A C 1
ATOM 573 O O . ARG A 1 75 ? 15.254 -1.621 -2.044 1.00 95.50 75 ARG A O 1
ATOM 580 N N . LYS A 1 76 ? 13.354 -2.821 -2.133 1.00 93.56 76 LYS A N 1
ATOM 581 C CA . LYS A 1 76 ? 13.870 -3.806 -3.103 1.00 93.56 76 LYS A CA 1
ATOM 582 C C . LYS A 1 76 ? 14.111 -3.168 -4.472 1.00 93.56 76 LYS A C 1
ATOM 584 O O . LYS A 1 76 ? 15.129 -3.467 -5.083 1.00 93.56 76 LYS A O 1
ATOM 589 N N . ALA A 1 77 ? 13.226 -2.272 -4.913 1.00 90.50 77 ALA A N 1
ATOM 590 C CA . ALA A 1 77 ? 13.376 -1.567 -6.187 1.00 90.50 77 ALA A CA 1
ATOM 591 C C . ALA A 1 77 ? 14.633 -0.676 -6.233 1.00 90.50 77 ALA A C 1
ATOM 593 O O . ALA A 1 77 ? 15.255 -0.571 -7.277 1.00 90.50 77 ALA A O 1
ATOM 594 N N . ILE A 1 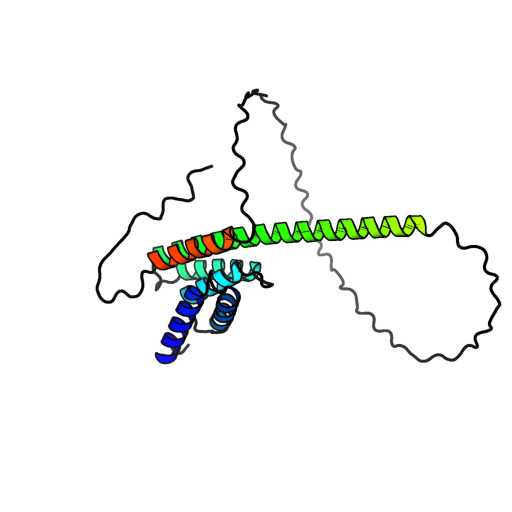78 ? 15.073 -0.104 -5.103 1.00 90.94 78 ILE A N 1
ATOM 595 C CA . ILE A 1 78 ? 16.336 0.666 -5.036 1.00 90.94 78 ILE A CA 1
ATOM 596 C C . ILE A 1 78 ? 17.558 -0.215 -5.320 1.00 90.94 78 ILE A C 1
ATOM 598 O O . ILE A 1 78 ? 18.549 0.245 -5.876 1.00 90.94 78 ILE A O 1
ATOM 602 N N . THR A 1 79 ? 17.509 -1.481 -4.905 1.00 89.75 79 THR A N 1
ATOM 603 C CA . THR A 1 79 ? 18.616 -2.427 -5.109 1.00 89.75 79 THR A CA 1
ATOM 604 C C . THR A 1 79 ? 18.572 -3.126 -6.465 1.00 89.75 79 THR A C 1
ATOM 606 O O . THR A 1 79 ? 19.471 -3.910 -6.768 1.00 89.75 79 THR A O 1
ATOM 609 N N . ASP A 1 80 ? 17.524 -2.890 -7.253 1.00 87.62 80 ASP A N 1
ATOM 610 C CA . ASP A 1 80 ? 17.331 -3.514 -8.553 1.00 87.62 80 ASP A CA 1
ATOM 611 C C . ASP A 1 80 ? 18.145 -2.752 -9.618 1.00 87.62 80 ASP A C 1
ATOM 613 O O . ASP A 1 80 ? 17.907 -1.559 -9.818 1.00 87.62 80 ASP A O 1
ATOM 617 N N . PRO A 1 81 ? 19.115 -3.397 -10.297 1.00 84.88 81 PRO A N 1
ATOM 618 C CA . PRO A 1 81 ? 19.951 -2.730 -11.295 1.00 84.88 81 PRO A CA 1
ATOM 619 C C . PRO A 1 81 ? 19.172 -2.249 -12.525 1.00 84.88 81 PRO A C 1
ATOM 621 O O . PRO A 1 81 ? 19.668 -1.378 -13.237 1.00 84.88 81 PRO A O 1
ATOM 624 N N . ASP A 1 82 ? 17.980 -2.798 -12.776 1.00 84.50 82 ASP A N 1
ATOM 625 C CA . ASP A 1 82 ? 17.143 -2.433 -13.923 1.00 84.50 82 ASP A CA 1
ATOM 626 C C . ASP A 1 82 ? 16.228 -1.231 -13.622 1.00 84.50 82 ASP A C 1
ATOM 628 O O . ASP A 1 82 ? 15.472 -0.786 -14.486 1.00 84.50 82 ASP A O 1
ATOM 632 N N . THR A 1 83 ? 16.278 -0.702 -12.396 1.00 84.44 83 THR A N 1
ATOM 633 C CA . THR A 1 83 ? 15.435 0.402 -11.939 1.00 84.44 83 THR A CA 1
ATOM 634 C C . THR A 1 83 ? 16.209 1.717 -11.866 1.00 84.44 83 THR A C 1
ATOM 636 O O . THR A 1 83 ? 17.315 1.781 -11.330 1.00 84.44 83 THR A O 1
ATOM 639 N N . GLU A 1 84 ? 15.603 2.809 -12.339 1.00 89.56 84 GLU A N 1
ATOM 640 C CA . GLU A 1 84 ? 16.175 4.142 -12.168 1.00 89.56 84 GLU A CA 1
ATOM 641 C C . GLU A 1 84 ? 16.187 4.559 -10.687 1.00 89.56 84 GLU A C 1
ATOM 643 O O . GLU A 1 84 ? 15.148 4.643 -10.026 1.00 89.56 84 GLU A O 1
ATOM 648 N N . GLU A 1 85 ? 17.373 4.876 -10.159 1.00 88.81 85 GLU A N 1
ATOM 649 C CA . GLU A 1 85 ? 17.570 5.191 -8.737 1.00 88.81 85 GLU A CA 1
ATOM 650 C C . GLU A 1 85 ? 16.656 6.329 -8.252 1.00 88.81 85 GLU A C 1
ATOM 652 O O . GLU A 1 85 ? 16.058 6.238 -7.178 1.00 88.81 85 GLU A O 1
ATOM 657 N N . LYS A 1 86 ? 16.501 7.388 -9.059 1.00 89.12 86 LYS A N 1
ATOM 658 C CA . LYS A 1 86 ? 15.646 8.538 -8.723 1.00 89.12 86 LYS A CA 1
ATOM 659 C C . LYS A 1 86 ? 14.177 8.139 -8.580 1.00 89.12 86 LYS A C 1
ATOM 661 O O . LYS A 1 86 ? 13.511 8.584 -7.645 1.00 89.12 86 LYS A O 1
ATOM 666 N N . GLU A 1 87 ? 13.678 7.296 -9.480 1.00 85.56 87 GLU A N 1
ATOM 667 C CA . GLU A 1 87 ? 12.298 6.806 -9.440 1.00 85.56 87 GLU A CA 1
ATOM 668 C C . GLU A 1 87 ? 12.062 5.921 -8.215 1.00 85.56 87 GLU A C 1
ATOM 670 O O . GLU A 1 87 ? 11.059 6.073 -7.510 1.00 85.56 87 GLU A O 1
ATOM 675 N N . ALA A 1 88 ? 13.011 5.033 -7.909 1.00 89.38 88 ALA A N 1
ATOM 676 C CA . ALA A 1 88 ? 12.935 4.175 -6.732 1.00 89.38 88 ALA A CA 1
ATOM 677 C C . ALA A 1 88 ? 12.972 4.974 -5.420 1.00 89.38 88 ALA A C 1
ATOM 679 O O . ALA A 1 88 ? 12.201 4.682 -4.504 1.00 89.38 88 ALA A O 1
ATOM 680 N N . GLN A 1 89 ? 13.813 6.010 -5.330 1.00 91.81 89 GLN A N 1
ATOM 681 C CA . GLN A 1 89 ? 13.872 6.903 -4.168 1.00 91.81 89 GLN A CA 1
ATOM 682 C C . GLN A 1 89 ? 12.560 7.672 -3.970 1.00 91.81 89 GLN A C 1
ATOM 684 O O . GLN A 1 89 ? 12.050 7.744 -2.849 1.00 91.81 89 GLN A O 1
ATOM 689 N N . LEU A 1 90 ? 11.969 8.202 -5.046 1.00 90.38 90 LEU A N 1
ATOM 690 C CA . LEU A 1 90 ? 10.678 8.889 -4.972 1.00 90.38 90 LEU A CA 1
ATOM 691 C C . LEU A 1 90 ? 9.547 7.941 -4.549 1.00 90.38 90 LEU A C 1
ATOM 693 O O . LEU A 1 90 ? 8.693 8.304 -3.732 1.00 90.38 90 LEU A O 1
ATOM 697 N N . MET A 1 91 ? 9.548 6.717 -5.084 1.00 91.50 91 MET A N 1
ATOM 698 C CA . MET A 1 91 ? 8.597 5.680 -4.692 1.00 91.50 91 MET A CA 1
ATOM 699 C C . MET A 1 91 ? 8.748 5.326 -3.213 1.00 91.50 91 MET A C 1
ATOM 701 O O . MET A 1 91 ? 7.748 5.240 -2.501 1.00 91.50 91 MET A O 1
ATOM 705 N N . LEU A 1 92 ? 9.982 5.177 -2.723 1.00 94.62 92 LEU A N 1
ATOM 706 C CA . LEU A 1 92 ? 10.241 4.910 -1.313 1.00 94.62 92 LEU A CA 1
ATOM 707 C C . LEU A 1 92 ? 9.718 6.038 -0.420 1.00 94.62 92 LEU A C 1
ATOM 709 O O . LEU A 1 92 ? 8.971 5.755 0.514 1.00 94.62 92 LEU A O 1
ATOM 713 N N . ALA A 1 93 ? 10.032 7.296 -0.735 1.00 93.50 93 ALA A N 1
ATOM 714 C CA . ALA A 1 93 ? 9.553 8.447 0.032 1.00 93.50 93 ALA A CA 1
ATOM 715 C C . ALA A 1 93 ? 8.014 8.495 0.094 1.00 93.50 93 ALA A C 1
ATOM 717 O O . ALA A 1 93 ? 7.422 8.780 1.139 1.00 93.50 93 ALA A O 1
ATOM 718 N N . SER A 1 94 ? 7.356 8.152 -1.016 1.00 90.56 94 SER A N 1
ATOM 719 C CA . SER A 1 94 ? 5.897 8.043 -1.098 1.00 90.56 94 SER A CA 1
ATOM 720 C C . SER A 1 94 ? 5.352 6.921 -0.205 1.00 90.56 94 SER A C 1
ATOM 722 O O . SER A 1 94 ? 4.400 7.138 0.546 1.00 90.56 94 SER A O 1
ATOM 724 N N . CYS A 1 95 ? 5.980 5.742 -0.226 1.00 95.44 95 CYS A N 1
ATOM 725 C CA . CYS A 1 95 ? 5.592 4.605 0.614 1.00 95.44 95 CYS A CA 1
ATOM 726 C C . CYS A 1 95 ? 5.790 4.901 2.109 1.00 95.44 95 CYS A C 1
ATOM 728 O O . CYS A 1 95 ? 4.925 4.581 2.920 1.00 95.44 95 CYS A O 1
ATOM 730 N N . GLU A 1 96 ? 6.907 5.530 2.486 1.00 96.44 96 GLU A N 1
ATOM 731 C CA . GLU A 1 96 ? 7.205 5.888 3.880 1.00 96.44 96 GLU A CA 1
ATOM 732 C C . GLU A 1 96 ? 6.221 6.932 4.414 1.00 96.44 96 GLU A C 1
ATOM 734 O O . GLU A 1 96 ? 5.768 6.837 5.556 1.00 96.44 96 GLU A O 1
ATOM 739 N N . THR A 1 97 ? 5.815 7.871 3.560 1.00 94.75 97 THR A N 1
ATOM 740 C CA . THR A 1 97 ? 4.764 8.842 3.875 1.00 94.75 97 THR A CA 1
ATOM 741 C C . THR A 1 97 ? 3.428 8.143 4.163 1.00 94.75 97 THR A C 1
ATOM 743 O O . THR A 1 97 ? 2.774 8.438 5.165 1.00 94.75 97 THR A O 1
ATOM 746 N N . ILE A 1 98 ? 3.037 7.176 3.326 1.00 94.62 98 ILE A N 1
ATOM 747 C CA . ILE A 1 98 ? 1.803 6.399 3.518 1.00 94.62 98 ILE A CA 1
ATOM 748 C C . ILE A 1 98 ? 1.870 5.559 4.798 1.00 94.62 98 ILE A C 1
ATOM 750 O O . ILE A 1 98 ? 0.918 5.563 5.578 1.00 94.62 98 ILE A O 1
ATOM 754 N N . LEU A 1 99 ? 2.998 4.892 5.058 1.00 96.75 99 LEU A N 1
ATOM 755 C CA . LEU A 1 99 ? 3.205 4.127 6.289 1.00 96.75 99 LEU A CA 1
ATOM 756 C C . LEU A 1 99 ? 3.085 5.012 7.531 1.00 96.75 99 LEU A C 1
ATOM 758 O O . LEU A 1 99 ? 2.445 4.627 8.508 1.00 96.75 99 LEU A O 1
ATOM 762 N N . HIS A 1 100 ? 3.655 6.215 7.493 1.00 96.25 100 HIS A N 1
ATOM 763 C CA . HIS A 1 100 ? 3.535 7.161 8.593 1.00 96.25 100 HIS A CA 1
ATOM 764 C C . HIS A 1 100 ? 2.067 7.492 8.907 1.00 96.25 100 HIS A C 1
ATOM 766 O O . HIS A 1 100 ? 1.676 7.498 10.076 1.00 96.25 100 HIS A O 1
ATOM 772 N N . TRP A 1 101 ? 1.227 7.708 7.892 1.00 92.50 101 TRP A N 1
ATOM 773 C CA . TRP A 1 101 ? -0.205 7.943 8.111 1.00 92.50 101 TRP A CA 1
ATOM 774 C C . TRP A 1 101 ? -0.942 6.706 8.598 1.00 92.50 101 TRP A C 1
ATOM 776 O O . TRP A 1 101 ? -1.739 6.825 9.525 1.00 92.50 101 TRP A O 1
ATOM 786 N N . ALA A 1 102 ? -0.646 5.533 8.038 1.00 94.81 102 ALA A N 1
ATOM 787 C CA . ALA A 1 102 ? -1.229 4.280 8.500 1.00 94.81 102 ALA A CA 1
ATOM 788 C C . ALA A 1 102 ? -0.940 4.058 9.997 1.00 94.81 102 ALA A C 1
ATOM 790 O O . ALA A 1 102 ? -1.842 3.725 10.763 1.00 94.81 102 ALA A O 1
ATOM 791 N N . LEU A 1 103 ? 0.284 4.341 10.454 1.00 95.88 103 LEU A N 1
ATOM 792 C CA . LEU A 1 103 ? 0.651 4.276 11.872 1.00 95.88 103 LEU A CA 1
ATOM 793 C C . LEU A 1 103 ? -0.114 5.298 12.730 1.00 95.88 103 LEU A C 1
ATOM 795 O O . LEU A 1 103 ? -0.565 4.971 13.832 1.00 95.88 103 LEU A O 1
ATOM 799 N N . GLN A 1 104 ? -0.282 6.531 12.243 1.00 95.12 104 GLN A N 1
ATOM 800 C CA . GLN A 1 104 ? -1.073 7.549 12.941 1.00 95.12 104 GLN A CA 1
ATOM 801 C C . GLN A 1 104 ? -2.562 7.190 13.025 1.00 95.12 104 GLN A C 1
ATOM 803 O O . GLN A 1 104 ? -3.205 7.456 14.039 1.00 95.12 104 GLN A O 1
ATOM 808 N N . ASP A 1 105 ? -3.132 6.620 11.969 1.00 91.75 105 ASP A N 1
ATOM 809 C CA . ASP A 1 105 ? -4.524 6.175 11.962 1.00 91.75 105 ASP A CA 1
ATOM 810 C C . ASP A 1 105 ? -4.723 4.986 12.899 1.00 91.75 105 ASP A C 1
ATOM 812 O O . ASP A 1 105 ? -5.659 4.981 13.702 1.00 91.75 105 ASP A O 1
ATOM 816 N N . HIS A 1 106 ? -3.795 4.029 12.873 1.00 93.69 106 HIS A N 1
ATOM 817 C CA . HIS A 1 106 ? -3.836 2.859 13.737 1.00 93.69 106 HIS A CA 1
ATOM 818 C C . HIS A 1 106 ? -3.785 3.246 15.217 1.00 93.69 106 HIS A C 1
ATOM 820 O O . HIS A 1 106 ? -4.571 2.739 16.020 1.00 93.69 106 HIS A O 1
ATOM 826 N N . SER A 1 107 ? -2.919 4.193 15.593 1.00 94.56 107 SER A N 1
ATOM 827 C CA . SER A 1 107 ? -2.847 4.672 16.977 1.00 94.56 107 SER A CA 1
ATOM 828 C C . SER A 1 107 ? -4.146 5.354 17.424 1.00 94.56 107 SER A C 1
ATOM 830 O O . SER A 1 107 ? -4.650 5.057 18.511 1.00 94.56 107 SER A O 1
ATOM 832 N N . LYS A 1 108 ? -4.760 6.182 16.568 1.00 93.25 108 LYS A N 1
ATOM 833 C CA . LYS A 1 108 ? -6.072 6.798 16.835 1.00 93.25 108 LYS A CA 1
ATOM 834 C C . LYS A 1 108 ? -7.173 5.752 16.996 1.00 93.25 108 LYS A C 1
ATOM 836 O O . LYS A 1 108 ? -8.027 5.894 17.874 1.00 93.25 108 LYS A O 1
ATOM 841 N N . ASP A 1 109 ? -7.166 4.697 16.188 1.00 91.00 109 ASP A N 1
ATOM 842 C CA . ASP A 1 109 ? -8.138 3.610 16.304 1.00 91.00 109 ASP A CA 1
ATOM 843 C C . ASP A 1 109 ? -7.965 2.820 17.604 1.00 91.00 109 ASP A C 1
ATOM 845 O O . ASP A 1 109 ? -8.957 2.538 18.285 1.00 91.00 109 ASP A O 1
ATOM 849 N N . LEU A 1 110 ? -6.725 2.540 18.016 1.00 92.69 110 LEU A N 1
ATOM 850 C CA . LEU A 1 110 ? -6.442 1.933 19.318 1.00 92.69 110 LEU A CA 1
ATOM 851 C C . LEU A 1 110 ? -6.934 2.815 20.474 1.00 92.69 110 LEU A C 1
ATOM 853 O O . LEU A 1 110 ? -7.561 2.311 21.412 1.00 92.69 110 LEU A O 1
ATOM 857 N N . GLU A 1 111 ? -6.736 4.134 20.399 1.00 95.12 111 GLU A N 1
ATOM 858 C CA . GLU A 1 111 ? -7.272 5.068 21.395 1.00 95.12 111 GLU A CA 1
ATOM 859 C C . GLU A 1 111 ? -8.805 5.044 21.455 1.00 95.12 111 GLU A C 1
ATOM 861 O O . GLU A 1 111 ? -9.384 5.023 22.547 1.00 95.12 111 GLU A O 1
ATOM 866 N N . ARG A 1 112 ? -9.484 5.031 20.300 1.00 93.62 112 ARG A N 1
ATOM 867 C CA . ARG A 1 112 ? -10.953 4.938 20.225 1.00 93.62 112 ARG A CA 1
ATOM 868 C C . ARG A 1 112 ? -11.454 3.644 20.861 1.00 93.62 112 ARG A C 1
ATOM 870 O O . ARG A 1 112 ? -12.373 3.689 21.680 1.00 93.62 112 ARG A O 1
ATOM 877 N N . GLN A 1 113 ? -10.823 2.512 20.546 1.00 93.50 113 GLN A N 1
ATOM 878 C CA . GLN A 1 113 ? -11.159 1.214 21.138 1.00 93.50 113 GLN A CA 1
ATOM 879 C C . GLN A 1 113 ? -10.954 1.209 22.655 1.00 93.50 113 GLN A C 1
ATOM 881 O O . GLN A 1 113 ? -11.788 0.688 23.398 1.00 93.50 113 GLN A O 1
ATOM 886 N N . TRP A 1 114 ? -9.868 1.818 23.133 1.00 94.88 114 TRP A N 1
ATOM 887 C CA . TRP A 1 114 ? -9.601 1.937 24.561 1.00 94.88 114 TRP A CA 1
ATOM 888 C C . TRP A 1 114 ? -10.655 2.795 25.275 1.00 94.88 114 TRP A C 1
ATOM 890 O O . TRP A 1 114 ? -11.177 2.391 26.319 1.00 94.88 114 TRP A O 1
ATOM 900 N N . ARG A 1 115 ? -11.040 3.941 24.694 1.00 95.06 115 ARG A N 1
ATOM 901 C CA . ARG A 1 115 ? -12.108 4.801 25.234 1.00 95.06 115 ARG A CA 1
ATOM 902 C C . ARG A 1 115 ? -13.454 4.074 25.276 1.00 95.06 115 ARG A C 1
ATOM 904 O O . ARG A 1 115 ? -14.127 4.138 26.304 1.00 95.06 115 ARG A O 1
ATOM 911 N N . ALA A 1 116 ? -13.811 3.341 24.221 1.00 93.69 116 ALA A N 1
ATOM 912 C CA . ALA A 1 116 ? -15.041 2.549 24.170 1.00 93.69 116 ALA A CA 1
ATOM 913 C C . ALA A 1 116 ? -15.084 1.493 25.291 1.00 93.69 116 ALA A C 1
ATOM 915 O O . ALA A 1 116 ? -16.008 1.494 26.108 1.00 93.69 116 ALA A O 1
ATOM 916 N N . LYS A 1 117 ? -14.023 0.687 25.437 1.00 93.75 117 LYS A N 1
ATOM 917 C CA . LYS A 1 117 ? -13.919 -0.312 26.518 1.00 93.75 117 LYS A CA 1
ATOM 918 C C . LYS A 1 117 ? -14.015 0.316 27.910 1.00 93.75 117 LYS A C 1
ATOM 920 O O . LYS A 1 117 ? -14.678 -0.221 28.794 1.00 93.75 117 LYS A O 1
ATOM 925 N N . LYS A 1 118 ? -13.398 1.485 28.121 1.00 92.94 118 LYS A N 1
ATOM 926 C CA . LYS A 1 118 ? -13.486 2.212 29.398 1.00 92.94 118 LYS A CA 1
ATOM 927 C C . LYS A 1 118 ? -14.927 2.618 29.730 1.00 92.94 118 LYS A C 1
ATOM 929 O O . LYS A 1 118 ? -15.342 2.501 30.885 1.00 92.94 118 LYS A O 1
ATOM 934 N N . THR A 1 119 ? -15.696 3.064 28.735 1.00 92.69 119 THR A N 1
ATOM 935 C CA . THR A 1 119 ? -17.108 3.425 28.939 1.00 92.69 119 THR A CA 1
ATOM 936 C C . THR A 1 119 ? -17.978 2.215 29.279 1.00 92.69 119 THR A C 1
ATOM 938 O O . THR A 1 119 ? -18.785 2.309 30.203 1.00 92.69 119 THR A O 1
ATOM 941 N N . GLU A 1 120 ? -17.750 1.062 28.644 1.00 90.88 120 GLU A N 1
ATOM 942 C CA . GLU A 1 120 ? -18.473 -0.186 28.934 1.00 90.88 120 GLU A CA 1
ATOM 943 C C . GLU A 1 120 ? -18.261 -0.658 30.377 1.00 90.88 120 GLU A C 1
ATOM 945 O O . GLU A 1 120 ? -19.225 -0.977 31.075 1.00 90.88 120 GLU A O 1
ATOM 950 N N . VAL A 1 121 ? -17.016 -0.625 30.866 1.00 90.50 121 VAL A N 1
ATOM 951 C CA . VAL A 1 121 ? -16.696 -0.990 32.257 1.00 90.50 121 VAL A CA 1
ATOM 952 C C . VAL A 1 121 ? -17.383 -0.042 33.246 1.00 90.50 121 VAL A C 1
ATOM 954 O O . VAL A 1 121 ? -17.920 -0.487 34.261 1.00 90.50 121 VAL A O 1
ATOM 957 N N . SER A 1 122 ? -17.426 1.259 32.942 1.00 85.31 122 SER A N 1
ATOM 958 C CA . SER A 1 122 ? -18.096 2.243 33.803 1.00 85.31 122 SER A CA 1
ATOM 959 C C . SER A 1 122 ? -19.623 2.073 33.830 1.00 85.31 122 SER A C 1
ATOM 961 O O . SER A 1 122 ? -20.237 2.162 34.896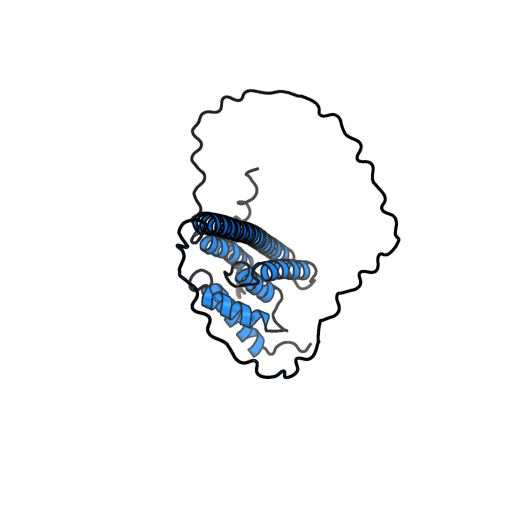 1.00 85.31 122 SER A O 1
ATOM 963 N N . ALA A 1 123 ? -20.234 1.753 32.685 1.00 83.75 123 ALA A N 1
ATOM 964 C CA . ALA A 1 123 ? -21.663 1.482 32.579 1.00 83.75 123 ALA A CA 1
ATOM 965 C C . ALA A 1 123 ? -22.040 0.195 33.330 1.00 83.75 123 ALA A C 1
ATOM 967 O O . ALA A 1 123 ? -23.007 0.184 34.094 1.00 83.75 123 ALA A O 1
ATOM 968 N N . ALA A 1 124 ? -21.232 -0.863 33.195 1.00 82.12 124 ALA A N 1
ATOM 969 C CA . ALA A 1 124 ? -21.419 -2.112 33.929 1.00 82.12 124 ALA A CA 1
ATOM 970 C C . ALA A 1 124 ? -21.349 -1.900 35.453 1.00 82.12 124 ALA A C 1
ATOM 972 O O . ALA A 1 124 ? -22.209 -2.399 36.183 1.00 82.12 124 ALA A O 1
ATOM 973 N N . ALA A 1 125 ? -20.389 -1.097 35.928 1.00 80.94 125 ALA A N 1
ATOM 974 C CA . ALA A 1 125 ? -20.268 -0.748 37.344 1.00 80.94 125 ALA A CA 1
ATOM 975 C C . ALA A 1 125 ? -21.504 0.016 37.866 1.00 80.94 125 ALA A C 1
ATOM 977 O O . ALA A 1 125 ? -22.015 -0.285 38.949 1.00 80.94 125 ALA A O 1
ATOM 978 N N . SER A 1 126 ? -22.042 0.951 37.074 1.00 76.75 126 SER A N 1
ATOM 979 C CA . SER A 1 126 ? -23.244 1.719 37.430 1.00 76.75 126 SER A CA 1
ATOM 980 C C . SER A 1 126 ? -24.504 0.839 37.530 1.00 76.75 126 SER A C 1
ATOM 982 O O . SER A 1 126 ? -25.293 0.980 38.469 1.00 76.75 126 SER A O 1
ATOM 984 N N . CYS A 1 127 ? -24.668 -0.143 36.637 1.00 67.69 127 CYS A N 1
ATOM 985 C CA . CYS A 1 127 ? -25.796 -1.081 36.681 1.00 67.69 127 CYS A CA 1
ATOM 986 C C . CYS A 1 127 ? -25.716 -2.085 37.843 1.00 67.69 127 CYS A C 1
ATOM 988 O O . CYS A 1 127 ? -26.753 -2.501 38.360 1.00 67.69 127 CYS A O 1
ATOM 990 N N . SER A 1 128 ? -24.516 -2.464 38.297 1.00 62.41 128 SER A N 1
ATOM 991 C CA . SER A 1 128 ? -24.370 -3.338 39.472 1.00 62.41 128 SER A CA 1
ATOM 992 C C . SER A 1 128 ? -24.731 -2.657 40.798 1.00 62.41 128 SER A C 1
ATOM 994 O O . SER A 1 128 ? -25.184 -3.331 41.721 1.00 62.41 128 SER A O 1
ATOM 996 N N . ALA A 1 129 ? -24.612 -1.328 40.889 1.00 60.03 129 ALA A N 1
ATOM 997 C CA . ALA A 1 129 ? -24.885 -0.581 42.119 1.00 60.03 129 ALA A CA 1
ATOM 998 C C . ALA A 1 129 ? -26.386 -0.371 42.409 1.00 60.03 129 ALA A C 1
ATOM 1000 O O . ALA A 1 129 ? -26.759 -0.102 43.546 1.00 60.03 129 ALA A O 1
ATOM 1001 N N . THR A 1 130 ? -27.265 -0.514 41.410 1.00 59.69 130 THR A N 1
ATOM 1002 C CA . THR A 1 130 ? -28.714 -0.262 41.557 1.00 59.69 130 THR A CA 1
ATOM 1003 C C . THR A 1 130 ? -29.548 -1.525 41.787 1.00 59.69 130 THR A C 1
ATOM 1005 O O . THR A 1 130 ? -30.735 -1.429 42.095 1.00 59.69 130 THR A O 1
ATOM 1008 N N . LYS A 1 131 ? -28.944 -2.720 41.716 1.00 56.25 131 LYS A N 1
ATOM 1009 C CA . LYS A 1 131 ? -29.652 -4.004 41.878 1.00 56.25 131 LYS A CA 1
ATOM 1010 C C . LYS A 1 131 ? -29.774 -4.509 43.323 1.00 56.25 131 LYS A C 1
ATOM 1012 O O . LYS A 1 131 ? -30.289 -5.601 43.531 1.00 56.25 131 LYS A O 1
ATOM 1017 N N . THR A 1 132 ? -29.353 -3.734 44.323 1.00 57.06 132 THR A N 1
ATOM 1018 C CA . THR A 1 132 ? -29.465 -4.100 45.751 1.00 57.06 132 THR A CA 1
ATOM 1019 C C . THR A 1 132 ? -30.712 -3.556 46.456 1.00 57.06 132 THR A C 1
ATOM 1021 O O . THR A 1 132 ? -30.923 -3.871 47.624 1.00 57.06 132 THR A O 1
ATOM 1024 N N . CYS A 1 133 ? -31.593 -2.815 45.777 1.00 52.12 133 CYS A N 1
ATOM 1025 C CA . CYS A 1 133 ? -32.810 -2.281 46.393 1.00 52.12 133 CYS A CA 1
ATOM 1026 C C . CYS A 1 133 ? -34.063 -2.708 45.620 1.00 52.12 133 CYS A C 1
ATOM 1028 O O . CYS A 1 133 ? -34.281 -2.254 44.502 1.00 52.12 133 CYS A O 1
ATOM 1030 N N . SER A 1 134 ? -34.905 -3.521 46.272 1.00 57.69 134 SER A N 1
ATOM 1031 C CA . SER A 1 134 ? -36.304 -3.878 45.942 1.00 57.69 134 SER A CA 1
ATOM 1032 C C . SER A 1 134 ? -36.618 -5.317 45.511 1.00 57.69 134 SER A C 1
ATOM 1034 O O . SER A 1 134 ? -37.714 -5.568 45.008 1.00 57.69 134 SER A O 1
ATOM 1036 N N . GLU A 1 135 ? -35.774 -6.308 45.826 1.00 52.38 135 GLU A N 1
ATOM 1037 C CA . GLU A 1 135 ? -36.248 -7.701 45.859 1.00 52.38 135 GLU A CA 1
ATOM 1038 C C . GLU A 1 135 ? -37.079 -7.929 47.132 1.00 52.38 135 GLU A C 1
ATOM 1040 O O . GLU A 1 135 ? -36.663 -8.509 48.134 1.00 52.38 135 GLU A O 1
ATOM 1045 N N . GLY A 1 136 ? -38.287 -7.363 47.095 1.00 54.00 136 GLY A N 1
ATOM 1046 C CA . GLY A 1 136 ? -39.353 -7.647 48.029 1.00 54.00 136 GLY A CA 1
ATOM 1047 C C . GLY A 1 136 ? -39.643 -9.142 48.024 1.00 54.00 136 GLY A C 1
ATOM 1048 O O . GLY A 1 136 ? -39.957 -9.727 46.989 1.00 54.00 136 GLY A O 1
ATOM 1049 N N . GLN A 1 137 ? -39.529 -9.725 49.213 1.00 56.47 137 GLN A N 1
ATOM 1050 C CA . GLN A 1 137 ? -40.050 -11.012 49.665 1.00 56.47 137 GLN A CA 1
ATOM 1051 C C . GLN A 1 137 ? -41.178 -11.586 48.779 1.00 56.47 137 GLN A C 1
ATOM 1053 O O . GLN A 1 137 ? -42.363 -11.424 49.070 1.00 56.47 137 GLN A O 1
ATOM 1058 N N . ARG A 1 138 ? -40.842 -12.324 47.715 1.00 55.47 138 ARG A N 1
ATOM 1059 C CA . ARG A 1 138 ? -41.797 -13.229 47.061 1.00 55.47 138 ARG A CA 1
ATOM 1060 C C . ARG A 1 138 ? -41.560 -14.639 47.572 1.00 55.47 138 ARG A C 1
ATOM 1062 O O . ARG A 1 138 ? -40.597 -15.310 47.223 1.00 55.47 138 ARG A O 1
ATOM 1069 N N . SER A 1 139 ? -42.482 -15.043 48.440 1.00 54.50 139 SER A N 1
ATOM 1070 C CA . SER A 1 139 ? -42.639 -16.375 49.015 1.00 54.50 139 SER A CA 1
ATOM 1071 C C . SER A 1 139 ? -42.436 -17.480 47.968 1.00 54.50 139 SER A C 1
ATOM 1073 O O . SER A 1 139 ? -43.219 -17.638 47.028 1.00 54.50 139 SER A O 1
ATOM 1075 N N . VAL A 1 140 ? -41.352 -18.241 48.127 1.00 50.41 140 VAL A N 1
ATOM 1076 C CA . VAL A 1 140 ? -40.966 -19.344 47.244 1.00 50.41 140 VAL A CA 1
ATOM 1077 C C . VAL A 1 140 ? -41.853 -20.554 47.540 1.00 50.41 140 VAL A C 1
ATOM 1079 O O . VAL A 1 140 ? -41.661 -21.287 48.512 1.00 50.41 140 VAL A O 1
ATOM 1082 N N . LYS A 1 141 ? -42.834 -20.796 46.668 1.00 60.44 141 LYS A N 1
ATOM 1083 C CA . LYS A 1 141 ? -43.626 -22.030 46.660 1.00 60.44 141 LYS A CA 1
ATOM 1084 C C . LYS A 1 141 ? -42.758 -23.156 46.082 1.00 60.44 141 LYS A C 1
ATOM 1086 O O . LYS A 1 141 ? -42.571 -23.238 44.871 1.00 60.44 141 LYS A O 1
ATOM 1091 N N . LYS A 1 142 ? -42.211 -24.004 46.964 1.00 53.03 142 LYS A N 1
ATOM 1092 C CA . LYS A 1 142 ? -41.414 -25.206 46.645 1.00 53.03 142 LYS A CA 1
ATOM 1093 C C . LYS A 1 142 ? -42.084 -26.038 45.540 1.00 53.03 142 LYS A C 1
ATOM 1095 O O . LYS A 1 142 ? -43.068 -26.728 45.801 1.00 53.03 142 LYS A O 1
ATOM 1100 N N . ARG A 1 143 ? -41.538 -26.024 44.320 1.00 51.81 143 ARG A N 1
ATOM 1101 C CA . ARG A 1 143 ? -41.817 -27.051 43.306 1.00 51.81 143 ARG A CA 1
ATOM 1102 C C . ARG A 1 143 ? -40.649 -28.028 43.272 1.00 51.81 143 ARG A C 1
ATOM 1104 O O . ARG A 1 143 ? -39.514 -27.664 42.993 1.00 51.81 143 ARG A O 1
ATOM 1111 N N . ARG A 1 144 ? -40.969 -29.272 43.614 1.00 56.44 144 ARG A N 1
ATOM 1112 C CA . ARG A 1 144 ? -40.102 -30.448 43.595 1.00 56.44 144 ARG A CA 1
ATOM 1113 C C . ARG A 1 144 ? -39.802 -30.798 42.136 1.00 56.44 144 ARG A C 1
ATOM 1115 O O . ARG A 1 144 ? -40.674 -31.325 41.453 1.00 56.44 144 ARG A O 1
ATOM 1122 N N . ILE A 1 145 ? -38.600 -30.481 41.662 1.00 50.75 145 ILE A N 1
ATOM 1123 C CA . ILE A 1 145 ? -38.108 -30.932 40.357 1.00 50.75 145 ILE A CA 1
ATOM 1124 C C . ILE A 1 145 ? -37.443 -32.292 40.563 1.00 50.75 145 ILE A C 1
ATOM 1126 O O . ILE A 1 145 ? -36.627 -32.482 41.463 1.00 50.75 145 ILE A O 1
ATOM 1130 N N . LYS A 1 146 ? -37.901 -33.258 39.772 1.00 57.19 146 LYS A N 1
ATOM 1131 C CA . LYS A 1 146 ? -37.487 -34.658 39.777 1.00 57.19 146 LYS A CA 1
ATOM 1132 C C . LYS A 1 146 ? -36.173 -34.756 38.995 1.00 57.19 146 LYS A C 1
ATOM 1134 O O . LYS A 1 146 ? -36.116 -34.323 37.851 1.00 57.19 146 LYS A O 1
ATOM 1139 N N . SER A 1 147 ? -35.139 -35.292 39.631 1.00 46.09 147 SER A N 1
ATOM 1140 C CA . SER A 1 147 ? -33.829 -35.583 39.046 1.00 46.09 147 SER A CA 1
ATOM 1141 C C . SER A 1 147 ? -33.946 -36.632 37.934 1.00 46.09 147 SER A C 1
ATOM 1143 O O . SER A 1 147 ? -34.401 -37.747 38.201 1.00 46.09 147 SER A O 1
ATOM 1145 N N . GLY A 1 148 ? -33.533 -36.279 36.717 1.00 47.91 148 GLY A N 1
ATOM 1146 C CA . GLY A 1 148 ? -33.303 -37.196 35.598 1.00 47.91 148 GLY A CA 1
ATOM 1147 C C . GLY A 1 148 ? -31.815 -37.218 35.233 1.00 47.91 148 GLY A C 1
ATOM 1148 O O . GLY A 1 148 ? -31.166 -36.180 35.311 1.00 47.91 148 GLY A O 1
ATOM 1149 N N . ALA A 1 149 ? -31.318 -38.421 34.927 1.00 49.84 149 ALA A N 1
ATOM 1150 C CA . ALA A 1 149 ? -29.954 -38.846 34.572 1.00 49.84 149 ALA A CA 1
ATOM 1151 C C . ALA A 1 149 ? -29.166 -37.841 33.698 1.00 49.84 149 ALA A C 1
ATOM 1153 O O . ALA A 1 149 ? -29.755 -37.197 32.839 1.00 49.84 149 ALA A O 1
ATOM 1154 N N . ARG A 1 150 ? -27.895 -37.514 33.990 1.00 51.06 150 ARG A N 1
ATOM 1155 C CA . ARG A 1 150 ? -26.654 -38.285 33.723 1.00 51.06 150 ARG A CA 1
ATOM 1156 C C . ARG A 1 150 ? -26.603 -38.841 32.300 1.00 51.06 150 ARG A C 1
ATOM 1158 O O . ARG A 1 150 ? -27.132 -39.918 32.095 1.00 51.06 150 ARG A O 1
ATOM 1165 N N . ASP A 1 151 ? -25.917 -38.118 31.418 1.00 47.97 151 ASP A N 1
ATOM 1166 C CA . ASP A 1 151 ? -25.193 -38.662 30.268 1.00 47.97 151 ASP A CA 1
ATOM 1167 C C . ASP A 1 151 ? -23.958 -37.784 29.991 1.00 47.97 151 ASP A C 1
ATOM 1169 O O . ASP A 1 151 ? -23.938 -36.585 30.287 1.00 47.97 151 ASP A O 1
ATOM 1173 N N . ASP A 1 152 ? -22.914 -38.457 29.527 1.00 55.06 152 ASP A N 1
ATOM 1174 C CA . ASP A 1 152 ? -21.495 -38.118 29.560 1.00 55.06 152 ASP A CA 1
ATOM 1175 C C . ASP A 1 152 ? -21.073 -36.900 28.719 1.00 55.06 152 ASP A C 1
ATOM 1177 O O . ASP A 1 152 ? -21.481 -36.733 27.570 1.00 55.06 152 ASP A O 1
ATOM 1181 N N . VAL A 1 153 ? -20.161 -36.087 29.266 1.00 56.47 153 VAL A N 1
ATOM 1182 C CA . VAL A 1 153 ? -19.399 -35.079 28.511 1.00 56.47 153 VAL A CA 1
ATOM 1183 C C . VAL A 1 153 ? -17.913 -35.432 28.625 1.00 56.47 153 VAL A C 1
ATOM 1185 O O . VAL A 1 153 ? -17.415 -35.530 29.748 1.00 56.47 153 VAL A O 1
ATOM 1188 N N . PRO A 1 154 ? -17.196 -35.646 27.508 1.00 58.88 154 PRO A N 1
ATOM 1189 C CA . PRO A 1 154 ? -15.774 -35.952 27.545 1.00 58.88 154 PRO A CA 1
ATOM 1190 C C . PRO A 1 154 ? -14.950 -34.712 27.909 1.00 58.88 154 PRO A C 1
ATOM 1192 O O . PRO A 1 154 ? -15.078 -33.650 27.299 1.00 58.88 154 PRO A O 1
ATOM 1195 N N . ASP A 1 155 ? -14.077 -34.899 28.897 1.00 56.62 155 ASP A N 1
ATOM 1196 C CA . ASP A 1 155 ? -13.004 -33.990 29.290 1.00 56.62 155 ASP A CA 1
ATOM 1197 C C . ASP A 1 155 ? -12.000 -33.843 28.136 1.00 56.62 155 ASP A C 1
ATOM 1199 O O . ASP A 1 155 ? -11.221 -34.750 27.842 1.00 56.62 155 ASP A O 1
ATOM 1203 N N . LEU A 1 156 ? -12.008 -32.687 27.475 1.00 53.56 156 LEU A N 1
ATOM 1204 C CA . LEU A 1 156 ? -10.935 -32.249 26.586 1.00 53.56 156 LEU A CA 1
ATOM 1205 C C . LEU A 1 156 ? -10.592 -30.798 26.922 1.00 53.56 156 LEU A C 1
ATOM 1207 O O . LEU A 1 156 ? -11.014 -29.855 26.253 1.00 53.56 156 LEU A O 1
ATOM 1211 N N . LEU A 1 157 ? -9.820 -30.627 27.994 1.00 63.12 157 LEU A N 1
ATOM 1212 C CA . LEU A 1 157 ? -9.093 -29.390 28.252 1.00 63.12 157 LEU A CA 1
ATOM 1213 C C . LEU A 1 157 ? -7.846 -29.350 27.350 1.00 63.12 157 LEU A C 1
ATOM 1215 O O . LEU A 1 157 ? -7.067 -30.307 27.362 1.00 63.12 157 LEU A O 1
ATOM 1219 N N . PRO A 1 158 ? -7.608 -28.270 26.586 1.00 54.41 158 PRO A N 1
ATOM 1220 C CA . PRO A 1 158 ? -6.339 -28.085 25.899 1.00 54.41 158 PRO A CA 1
ATOM 1221 C C . PRO A 1 158 ? -5.232 -27.815 26.926 1.00 54.41 158 PRO A C 1
ATOM 1223 O O . PRO A 1 158 ? -5.361 -26.953 27.797 1.00 54.41 158 PRO A O 1
ATOM 1226 N N . ALA A 1 159 ? -4.142 -28.576 26.818 1.00 53.50 159 ALA A N 1
ATOM 1227 C CA . ALA A 1 159 ? -2.941 -28.406 27.620 1.00 53.50 159 ALA A CA 1
ATOM 1228 C C . ALA A 1 159 ? -2.403 -26.971 27.490 1.00 53.50 159 ALA A C 1
ATOM 1230 O O . ALA A 1 159 ? -2.201 -26.465 26.385 1.00 53.50 159 ALA A O 1
ATOM 1231 N N . ALA A 1 160 ? -2.171 -26.319 28.629 1.00 55.28 160 ALA A N 1
ATOM 1232 C CA . ALA A 1 160 ? -1.477 -25.042 28.678 1.00 55.28 160 ALA A CA 1
ATOM 1233 C C . ALA A 1 160 ? -0.025 -25.208 28.181 1.00 55.28 160 ALA A C 1
ATOM 1235 O O . ALA A 1 160 ? 0.602 -26.231 28.475 1.00 55.28 160 ALA A O 1
ATOM 1236 N N . PRO A 1 161 ? 0.538 -24.223 27.460 1.00 51.56 161 PRO A N 1
ATOM 1237 C CA . PRO A 1 161 ? 1.934 -24.263 27.053 1.00 51.56 161 PRO A CA 1
ATOM 1238 C C . PRO A 1 161 ? 2.849 -24.170 28.280 1.00 51.56 161 PRO A C 1
ATOM 1240 O O . PRO A 1 161 ? 2.787 -23.224 29.068 1.00 51.56 161 PRO A O 1
ATOM 1243 N N . VAL A 1 162 ? 3.708 -25.177 28.424 1.00 50.34 162 VAL A N 1
ATOM 1244 C CA . VAL A 1 162 ? 4.834 -25.195 29.358 1.00 50.34 162 VAL A CA 1
ATOM 1245 C C . VAL A 1 162 ? 5.841 -24.149 28.882 1.00 50.34 162 VAL A C 1
ATOM 1247 O O . VAL A 1 162 ? 6.447 -24.308 27.827 1.00 50.34 162 VAL A O 1
ATOM 1250 N N . MET A 1 163 ? 6.001 -23.062 29.636 1.00 46.34 163 MET A N 1
ATOM 1251 C CA . MET A 1 163 ? 7.103 -22.124 29.426 1.00 46.34 163 MET A CA 1
ATOM 1252 C C . MET A 1 163 ? 8.351 -22.674 30.118 1.00 46.34 163 MET A C 1
ATOM 1254 O O . MET A 1 163 ? 8.474 -22.591 31.342 1.00 46.34 163 MET A O 1
ATOM 1258 N N . GLU A 1 164 ? 9.269 -23.243 29.338 1.00 49.12 164 GLU A N 1
ATOM 1259 C CA . GLU A 1 164 ? 10.635 -23.506 29.785 1.00 49.12 164 GLU A CA 1
ATOM 1260 C C . GLU A 1 164 ? 11.331 -22.170 30.069 1.00 49.12 164 GLU A C 1
ATOM 1262 O O . GLU A 1 164 ? 11.486 -21.316 29.196 1.00 49.12 164 GLU A O 1
ATOM 1267 N N . ARG A 1 165 ? 11.725 -21.969 31.329 1.00 48.94 165 ARG A N 1
ATOM 1268 C CA . ARG A 1 165 ? 12.633 -20.892 31.717 1.00 48.94 165 ARG A CA 1
ATOM 1269 C C . ARG A 1 165 ? 14.050 -21.347 31.398 1.00 48.94 165 ARG A C 1
ATOM 1271 O O . ARG A 1 165 ? 14.585 -22.202 32.094 1.00 48.94 165 ARG A O 1
ATOM 1278 N N . THR A 1 166 ? 14.649 -20.766 30.369 1.00 57.09 166 THR A N 1
ATOM 1279 C CA . THR A 1 166 ? 16.088 -20.870 30.127 1.00 57.09 166 THR A CA 1
ATOM 1280 C C . THR A 1 166 ? 16.838 -20.008 31.142 1.00 57.09 166 THR A C 1
ATOM 1282 O O . THR A 1 166 ? 16.567 -18.814 31.289 1.00 57.09 166 THR A O 1
ATOM 1285 N N . GLU A 1 167 ? 17.766 -20.630 31.865 1.00 57.59 167 GLU A N 1
ATOM 1286 C CA . GLU A 1 167 ? 18.692 -20.001 32.805 1.00 57.59 167 GLU A CA 1
ATOM 1287 C C . GLU A 1 167 ? 19.781 -19.225 32.050 1.00 57.59 167 GLU A C 1
ATOM 1289 O O . GLU A 1 167 ? 20.915 -19.674 31.945 1.00 57.59 167 GLU A O 1
ATOM 1294 N N . GLU A 1 168 ? 19.465 -18.043 31.524 1.00 52.03 168 GLU A N 1
ATOM 1295 C CA . GLU A 1 168 ? 20.498 -17.114 31.052 1.00 52.03 168 GLU A CA 1
ATOM 1296 C C . GLU A 1 168 ? 20.301 -15.725 31.664 1.00 52.03 168 GLU A C 1
ATOM 1298 O O . GLU A 1 168 ? 19.534 -14.888 31.201 1.00 52.03 168 GLU A O 1
ATOM 1303 N N . GLY A 1 169 ? 21.015 -15.538 32.777 1.00 46.88 169 GLY A N 1
ATOM 1304 C CA . GLY A 1 169 ? 21.593 -14.289 33.269 1.00 46.88 169 GLY A CA 1
ATOM 1305 C C . GLY A 1 169 ? 20.888 -12.979 32.925 1.00 46.88 169 GLY A C 1
ATOM 1306 O O . GLY A 1 169 ? 21.295 -12.264 32.011 1.00 46.88 169 GLY A O 1
ATOM 1307 N N . THR A 1 170 ? 19.957 -12.567 33.782 1.00 40.75 170 THR A N 1
ATOM 1308 C CA . THR A 1 170 ? 19.522 -11.172 33.879 1.00 40.75 170 THR A CA 1
ATOM 1309 C C . THR A 1 170 ? 20.704 -10.306 34.334 1.00 40.75 170 THR A C 1
ATOM 1311 O O . THR A 1 170 ? 20.982 -10.182 35.527 1.00 40.75 170 THR A O 1
ATOM 1314 N N . LYS A 1 171 ? 21.434 -9.697 33.392 1.00 40.06 171 LYS A N 1
ATOM 1315 C CA . LYS A 1 171 ? 22.331 -8.574 33.696 1.00 40.06 171 LYS A CA 1
ATOM 1316 C C . LYS A 1 171 ? 21.469 -7.364 34.043 1.00 40.06 171 LYS A C 1
ATOM 1318 O O . LYS A 1 171 ? 20.920 -6.707 33.164 1.00 40.06 171 LYS A O 1
ATOM 1323 N N . ILE A 1 172 ? 21.356 -7.086 35.336 1.00 41.56 172 ILE A N 1
ATOM 1324 C CA . ILE A 1 172 ? 20.859 -5.813 35.851 1.00 41.56 172 ILE A CA 1
ATOM 1325 C C . ILE A 1 172 ? 21.891 -4.757 35.445 1.00 41.56 172 ILE A C 1
ATOM 1327 O O . ILE A 1 172 ? 22.985 -4.699 36.001 1.00 41.56 172 ILE A O 1
ATOM 1331 N N . VAL A 1 173 ? 21.571 -3.970 34.419 1.00 42.47 173 VAL A N 1
ATOM 1332 C CA . VAL A 1 173 ? 22.300 -2.738 34.123 1.00 42.47 173 VAL A CA 1
ATOM 1333 C C . VAL A 1 173 ? 21.810 -1.707 35.129 1.00 42.47 173 VAL A C 1
ATOM 1335 O O . VAL A 1 173 ? 20.671 -1.250 35.071 1.00 42.47 173 VAL A O 1
ATOM 1338 N N . GLU A 1 174 ? 22.672 -1.412 36.093 1.00 47.94 174 GLU A N 1
ATOM 1339 C CA . GLU A 1 174 ? 22.525 -0.346 37.072 1.00 47.94 174 GLU A CA 1
ATOM 1340 C C . GLU A 1 174 ? 22.417 0.994 36.319 1.00 47.94 174 GLU A C 1
ATOM 1342 O O . GLU A 1 174 ? 23.399 1.520 35.789 1.00 47.94 174 GLU A O 1
ATOM 1347 N N . LEU A 1 175 ? 21.190 1.508 36.188 1.00 39.44 175 LEU A N 1
ATOM 1348 C CA . LEU A 1 175 ? 20.917 2.841 35.656 1.00 39.44 175 LEU A CA 1
ATOM 1349 C C . LEU A 1 175 ? 21.449 3.863 36.659 1.00 39.44 175 LEU A C 1
ATOM 1351 O O . LEU A 1 175 ? 20.825 4.165 37.672 1.00 39.44 175 LEU A O 1
ATOM 1355 N N . ARG A 1 176 ? 22.646 4.363 36.365 1.00 47.22 176 ARG A N 1
ATOM 1356 C CA . ARG A 1 176 ? 23.289 5.469 37.063 1.00 47.22 176 ARG A CA 1
ATOM 1357 C C . ARG A 1 176 ? 22.436 6.724 36.860 1.00 47.22 176 ARG A C 1
ATOM 1359 O O . ARG A 1 176 ? 22.345 7.233 35.744 1.00 47.22 176 ARG A O 1
ATOM 1366 N N . GLU A 1 177 ? 21.797 7.190 37.928 1.00 52.12 177 GLU A N 1
ATOM 1367 C CA . GLU A 1 177 ? 21.059 8.452 37.950 1.00 52.12 177 GLU A CA 1
ATOM 1368 C C . GLU A 1 177 ? 22.008 9.607 37.597 1.00 52.12 177 GLU A C 1
ATOM 1370 O O . GLU A 1 177 ? 23.025 9.835 38.256 1.00 52.12 177 GLU A O 1
ATOM 1375 N N . MET A 1 178 ? 21.686 10.311 36.513 1.00 52.44 178 MET A N 1
ATOM 1376 C CA . MET A 1 178 ? 22.321 11.572 36.142 1.00 52.44 178 MET A CA 1
ATOM 1377 C C . MET A 1 178 ? 21.620 12.710 36.897 1.00 52.44 178 MET A C 1
ATOM 1379 O O . MET A 1 178 ? 20.387 12.724 36.942 1.00 52.44 178 MET A O 1
ATOM 1383 N N . PRO A 1 179 ? 22.358 13.669 37.480 1.00 53.50 179 PRO A N 1
ATOM 1384 C CA . PRO A 1 179 ? 21.755 14.803 38.166 1.00 53.50 179 PRO A CA 1
ATOM 1385 C C . PRO A 1 179 ? 21.026 15.718 37.173 1.00 53.50 179 PRO A C 1
ATOM 1387 O O . PRO A 1 179 ? 21.569 16.114 36.143 1.00 53.50 179 PRO A O 1
ATOM 1390 N N . SER A 1 180 ? 19.779 16.039 37.514 1.00 48.41 180 SER A N 1
ATOM 1391 C CA . SER A 1 180 ? 18.934 17.025 36.842 1.00 48.41 180 SER A CA 1
ATOM 1392 C C . SER A 1 180 ? 19.489 18.427 37.096 1.00 48.41 180 SER A C 1
ATOM 1394 O O . SER A 1 180 ? 19.394 18.926 38.216 1.00 48.41 180 SER A O 1
ATOM 1396 N N . GLU A 1 181 ? 20.054 19.069 36.074 1.00 54.44 181 GLU A N 1
ATOM 1397 C CA . GLU A 1 181 ? 20.402 20.489 36.140 1.00 54.44 181 GLU A CA 1
ATOM 1398 C C . GLU A 1 181 ? 19.135 21.347 36.037 1.00 54.44 181 GLU A C 1
ATOM 1400 O O . GLU A 1 181 ? 18.425 21.361 35.030 1.00 54.44 181 GLU A O 1
ATOM 1405 N N . GLU A 1 182 ? 18.845 22.063 37.121 1.00 55.53 182 GLU A N 1
ATOM 1406 C CA . GLU A 1 182 ? 17.909 23.179 37.151 1.00 55.53 182 GLU A CA 1
ATOM 1407 C C . GLU A 1 182 ? 18.491 24.346 36.339 1.00 55.53 182 GLU A C 1
ATOM 1409 O O . GLU A 1 182 ? 19.556 24.870 36.661 1.00 55.53 182 GLU A O 1
ATOM 1414 N N . GLY A 1 183 ? 17.784 24.785 35.295 1.00 43.16 183 GLY A N 1
ATOM 1415 C CA . GLY A 1 183 ? 18.239 25.894 34.461 1.00 43.16 183 GLY A CA 1
ATOM 1416 C C . GLY A 1 183 ? 17.116 26.609 33.717 1.00 43.16 183 GLY A C 1
ATOM 1417 O O . GLY A 1 183 ? 16.595 26.109 32.730 1.00 43.16 183 GLY A O 1
ATOM 1418 N N . ASN A 1 184 ? 16.822 27.825 34.181 1.00 40.62 184 ASN A N 1
ATOM 1419 C CA . ASN A 1 184 ? 16.173 28.945 33.490 1.00 40.62 184 ASN A CA 1
ATOM 1420 C C . ASN A 1 184 ? 14.719 28.813 33.002 1.00 40.62 184 ASN A C 1
ATOM 1422 O O . ASN A 1 184 ? 14.414 28.414 31.882 1.00 40.62 184 ASN A O 1
ATOM 1426 N N . LYS A 1 185 ? 13.819 29.383 33.813 1.00 45.62 185 LYS A N 1
ATOM 1427 C CA . LYS A 1 185 ? 12.542 29.940 33.354 1.00 45.62 185 LYS A CA 1
ATOM 1428 C C . LYS A 1 185 ? 12.793 31.286 32.671 1.00 45.62 185 LYS A C 1
ATOM 1430 O O . LYS A 1 185 ? 12.879 32.311 33.344 1.00 45.62 185 LYS A O 1
ATOM 1435 N N . THR A 1 186 ? 12.859 31.293 31.346 1.00 47.75 186 THR A N 1
ATOM 1436 C CA . THR A 1 186 ? 12.690 32.519 30.557 1.00 47.75 186 THR A CA 1
ATOM 1437 C C . THR A 1 186 ? 11.203 32.685 30.270 1.00 47.75 186 THR A C 1
ATOM 1439 O O . THR A 1 186 ? 10.587 31.866 29.592 1.00 47.75 186 THR A O 1
ATOM 1442 N N . GLN A 1 187 ? 10.601 33.721 30.846 1.00 43.44 187 GLN A N 1
ATOM 1443 C CA . GLN A 1 187 ? 9.199 34.064 30.648 1.00 43.44 187 GLN A CA 1
ATOM 1444 C C . GLN A 1 187 ? 9.053 34.751 29.282 1.00 43.44 187 GLN A C 1
ATOM 1446 O O . GLN A 1 187 ? 9.332 35.939 29.146 1.00 43.44 187 GLN A O 1
ATOM 1451 N N . VAL A 1 188 ? 8.658 33.992 28.259 1.00 42.38 188 VAL A N 1
ATOM 1452 C CA . VAL A 1 188 ? 8.270 34.541 26.953 1.00 42.38 188 VAL A CA 1
ATOM 1453 C C . VAL A 1 188 ? 6.794 34.923 27.032 1.00 42.38 188 VAL A C 1
ATOM 1455 O O . VAL A 1 188 ? 5.916 34.066 27.100 1.00 42.38 188 VAL A O 1
ATOM 1458 N N . VAL A 1 189 ? 6.531 36.228 27.075 1.00 45.78 189 VAL A N 1
ATOM 1459 C CA . VAL A 1 189 ? 5.204 36.807 26.848 1.00 45.78 189 VAL A CA 1
ATOM 1460 C C . VAL A 1 189 ? 4.965 36.745 25.339 1.00 45.78 189 VAL A C 1
ATOM 1462 O O . VAL A 1 189 ? 5.552 37.523 24.594 1.00 45.78 189 VAL A O 1
ATOM 1465 N N . GLY A 1 190 ? 4.195 35.753 24.891 1.00 40.06 190 GLY A N 1
ATOM 1466 C CA . GLY A 1 190 ? 3.800 35.579 23.493 1.00 40.06 190 GLY A CA 1
ATOM 1467 C C . GLY A 1 190 ? 2.338 35.964 23.300 1.00 40.06 190 GLY A C 1
ATOM 1468 O O . GLY A 1 190 ? 1.463 35.427 23.979 1.00 40.06 190 GLY A O 1
ATOM 1469 N N . ASP A 1 191 ? 2.097 36.905 22.391 1.00 35.75 191 ASP A N 1
ATOM 1470 C CA . ASP A 1 191 ? 0.779 37.385 21.994 1.00 35.75 191 ASP A CA 1
ATOM 1471 C C . ASP A 1 191 ? -0.120 36.249 21.486 1.00 35.75 191 ASP A C 1
ATOM 1473 O O . ASP A 1 191 ? 0.223 35.487 20.580 1.00 35.75 191 ASP A O 1
ATOM 1477 N N . SER A 1 192 ? -1.312 36.157 22.073 1.00 44.50 192 SER A N 1
ATOM 1478 C CA . SER A 1 192 ? -2.362 35.206 21.705 1.00 44.50 192 SER A CA 1
ATOM 1479 C C . SER A 1 192 ? -3.008 35.615 20.377 1.00 44.50 192 SER A C 1
ATOM 1481 O O . SER A 1 192 ? -4.084 36.204 20.354 1.00 44.50 192 SER A O 1
ATOM 1483 N N . ASN A 1 193 ? -2.344 35.314 19.265 1.00 46.06 193 ASN A N 1
ATOM 1484 C CA . ASN A 1 193 ? -2.951 35.335 17.933 1.00 46.06 193 ASN A CA 1
ATOM 1485 C C . ASN A 1 193 ? -2.462 34.145 17.091 1.00 46.06 193 ASN A C 1
ATOM 1487 O O . ASN A 1 193 ? -2.156 34.266 15.909 1.00 46.06 193 ASN A O 1
ATOM 1491 N N . ALA A 1 194 ? -2.381 32.972 17.725 1.00 39.56 194 ALA A N 1
ATOM 1492 C CA . ALA A 1 194 ? -2.250 31.712 17.012 1.00 39.56 194 ALA A CA 1
ATOM 1493 C C . ALA A 1 194 ? -3.603 31.387 16.364 1.00 39.56 194 ALA A C 1
ATOM 1495 O O . ALA A 1 194 ? -4.522 30.889 17.022 1.00 39.56 194 ALA A O 1
ATOM 1496 N N . GLU A 1 195 ? -3.732 31.703 15.073 1.00 40.00 195 GLU A N 1
ATOM 1497 C CA . GLU A 1 195 ? -4.711 31.052 14.209 1.00 40.00 195 GLU A CA 1
ATOM 1498 C C . GLU A 1 195 ? -4.612 29.545 14.449 1.00 40.00 195 GLU A C 1
ATOM 1500 O O . GLU A 1 195 ? -3.542 28.941 14.355 1.00 40.00 195 GLU A O 1
ATOM 1505 N N . SER A 1 196 ? -5.729 28.943 14.854 1.00 36.62 196 SER A N 1
ATOM 1506 C CA . SER A 1 196 ? -5.786 27.502 15.058 1.00 36.62 196 SER A CA 1
ATOM 1507 C C . SER A 1 196 ? -5.380 26.805 13.755 1.00 36.62 196 SER A C 1
ATOM 1509 O O . SER A 1 196 ? -5.903 27.182 12.702 1.00 36.62 196 SER A O 1
ATOM 1511 N N . PRO A 1 197 ? -4.488 25.797 13.791 1.00 35.62 197 PRO A N 1
ATOM 1512 C CA . PRO A 1 197 ? -4.136 25.052 12.592 1.00 35.62 197 PRO A CA 1
ATOM 1513 C C . PRO A 1 197 ? -5.413 24.490 11.950 1.00 35.62 197 PRO A C 1
ATOM 1515 O O . PRO A 1 197 ? -6.337 24.091 12.674 1.00 35.62 197 PRO A O 1
ATOM 1518 N N . PRO A 1 198 ? -5.512 24.479 10.608 1.00 34.69 198 PRO A N 1
ATOM 1519 C CA . PRO A 1 198 ? -6.728 24.077 9.921 1.00 34.69 198 PRO A CA 1
ATOM 1520 C C . PRO A 1 198 ? -7.128 22.670 10.363 1.00 34.69 198 PRO A C 1
ATOM 1522 O O . PRO A 1 198 ? -6.381 21.705 10.207 1.00 34.69 198 PRO A O 1
ATOM 1525 N N . SER A 1 199 ? -8.326 22.565 10.937 1.00 36.75 199 SER A N 1
ATOM 1526 C CA . SER A 1 199 ? -8.941 21.295 11.304 1.00 36.75 199 SER A CA 1
ATOM 1527 C C . SER A 1 199 ? -9.113 20.442 10.045 1.00 36.75 199 SER A C 1
ATOM 1529 O O . SER A 1 199 ? -10.003 20.669 9.219 1.00 36.75 199 SER A O 1
ATOM 1531 N N . TYR A 1 200 ? -8.218 19.469 9.873 1.00 39.03 200 TYR A N 1
ATOM 1532 C CA . TYR A 1 200 ? -8.286 18.474 8.813 1.00 39.03 200 TYR A CA 1
ATOM 1533 C C . TYR A 1 200 ? -9.455 17.529 9.097 1.00 39.03 200 TYR A C 1
ATOM 1535 O O . TYR A 1 200 ? -9.323 16.536 9.809 1.00 39.03 200 TYR A O 1
ATOM 1543 N N . SER A 1 201 ? -10.627 17.836 8.537 1.00 42.19 201 SER A N 1
ATOM 1544 C CA . SER A 1 201 ? -11.761 16.909 8.563 1.00 42.19 201 SER A CA 1
ATOM 1545 C C . SER A 1 201 ? -11.349 15.565 7.936 1.00 42.19 201 SER A C 1
ATOM 1547 O O . SER A 1 201 ? -10.907 15.525 6.783 1.00 42.19 201 SER A O 1
ATOM 1549 N N . GLU A 1 202 ? -11.492 14.483 8.708 1.00 54.59 202 GLU A N 1
ATOM 1550 C CA . GLU A 1 202 ? -10.895 13.143 8.522 1.00 54.59 202 GLU A CA 1
ATOM 1551 C C . GLU A 1 202 ? -11.170 12.448 7.168 1.00 54.59 202 GLU A C 1
ATOM 1553 O O . GLU A 1 202 ? -10.554 11.427 6.875 1.00 54.59 202 GLU A O 1
ATOM 1558 N N . GLY A 1 203 ? -12.052 12.984 6.318 1.00 48.78 203 GLY A N 1
ATOM 1559 C CA . GLY A 1 203 ? -12.394 12.395 5.016 1.00 48.78 203 GLY A CA 1
ATOM 1560 C C . GLY A 1 203 ? -11.796 13.091 3.789 1.00 48.78 203 GLY A C 1
ATOM 1561 O O . GLY A 1 203 ? -11.512 12.428 2.799 1.00 48.78 203 GLY A O 1
ATOM 1562 N N . LYS A 1 204 ? -11.591 14.416 3.817 1.00 49.69 204 LYS A N 1
ATOM 1563 C CA . LYS A 1 204 ? -11.197 15.180 2.609 1.00 49.69 204 LYS A CA 1
ATOM 1564 C C . LYS A 1 204 ? -9.689 15.367 2.458 1.00 49.69 204 LYS A C 1
ATOM 1566 O O . LYS A 1 204 ? -9.215 15.582 1.346 1.00 49.69 204 LYS A O 1
ATOM 1571 N N . GLY A 1 205 ? -8.946 15.289 3.564 1.00 53.59 205 GLY A N 1
ATOM 1572 C CA . GLY A 1 205 ? -7.487 15.411 3.555 1.00 53.59 205 GLY A CA 1
ATOM 1573 C C . GLY A 1 205 ? -6.808 14.225 2.875 1.00 53.59 205 GLY A C 1
ATOM 1574 O O . GLY A 1 205 ? -5.947 14.430 2.032 1.00 53.59 205 GLY A O 1
ATOM 1575 N N . LYS A 1 206 ? -7.246 12.997 3.181 1.00 57.94 206 LYS A N 1
ATOM 1576 C CA . LYS A 1 206 ? -6.621 11.765 2.674 1.00 57.94 206 LYS A CA 1
ATOM 1577 C C . LYS A 1 206 ? -6.768 11.611 1.163 1.00 57.94 206 LYS A C 1
ATOM 1579 O O . LYS A 1 206 ? -5.771 11.365 0.505 1.00 57.94 206 LYS A O 1
ATOM 1584 N N . ALA A 1 207 ? -7.960 11.863 0.614 1.00 57.59 207 ALA A N 1
ATOM 1585 C CA . ALA A 1 207 ? -8.192 11.816 -0.832 1.00 57.59 207 ALA A CA 1
ATOM 1586 C C . ALA A 1 207 ? -7.280 12.798 -1.590 1.00 57.59 207 ALA A C 1
ATOM 1588 O O . ALA A 1 207 ? -6.559 12.392 -2.489 1.00 57.59 207 ALA A O 1
ATOM 1589 N N . ARG A 1 208 ? -7.192 14.060 -1.140 1.00 58.56 208 ARG A N 1
ATOM 1590 C CA . ARG A 1 208 ? -6.302 15.064 -1.755 1.00 58.56 208 ARG A CA 1
ATOM 1591 C C . ARG A 1 208 ? -4.821 14.721 -1.652 1.00 58.56 208 ARG A C 1
ATOM 1593 O O . ARG A 1 208 ? -4.029 15.194 -2.454 1.00 58.56 208 ARG A O 1
ATOM 1600 N N . LEU A 1 209 ? -4.430 13.972 -0.633 1.00 56.06 209 LEU A N 1
ATOM 1601 C CA . LEU A 1 209 ? -3.032 13.685 -0.348 1.00 56.06 209 LEU A CA 1
ATOM 1602 C C . LEU A 1 209 ? -2.571 12.398 -1.032 1.00 56.06 209 LEU A C 1
ATOM 1604 O O . LEU A 1 209 ? -1.454 12.355 -1.533 1.00 56.06 209 LEU A O 1
ATOM 1608 N N . VAL A 1 210 ? -3.459 11.406 -1.141 1.00 62.78 210 VAL A N 1
ATOM 1609 C CA . VAL A 1 210 ? -3.342 10.306 -2.103 1.00 62.78 210 VAL A CA 1
ATOM 1610 C C . VAL A 1 210 ? -3.238 10.896 -3.501 1.00 62.78 210 VAL A C 1
ATOM 1612 O O . VAL A 1 210 ? -2.277 10.589 -4.186 1.00 62.78 210 VAL A O 1
ATOM 1615 N N . ASP A 1 211 ? -4.093 11.851 -3.873 1.00 65.94 211 ASP A N 1
ATOM 1616 C CA . ASP A 1 211 ? -3.957 12.556 -5.149 1.00 65.94 211 ASP A CA 1
ATOM 1617 C C . ASP A 1 211 ? -2.593 13.247 -5.278 1.00 65.94 211 ASP A C 1
ATOM 1619 O O . ASP A 1 211 ? -1.987 13.152 -6.332 1.00 65.94 211 ASP A O 1
ATOM 1623 N N . VAL A 1 212 ? -2.051 13.894 -4.238 1.00 66.12 212 VAL A N 1
ATOM 1624 C CA . VAL A 1 212 ? -0.718 14.537 -4.290 1.00 66.12 212 VAL A CA 1
ATOM 1625 C C . VAL A 1 212 ? 0.416 13.519 -4.423 1.00 66.12 212 VAL A C 1
ATOM 1627 O O . VAL A 1 212 ? 1.324 13.727 -5.225 1.00 66.12 212 VAL A O 1
ATOM 1630 N N . VAL A 1 213 ? 0.386 12.427 -3.660 1.00 66.50 213 VAL A N 1
ATOM 1631 C CA . VAL A 1 213 ? 1.409 11.373 -3.714 1.00 66.50 213 VAL A CA 1
ATOM 1632 C C . VAL A 1 213 ? 1.331 10.640 -5.051 1.00 66.50 213 VAL A C 1
ATOM 1634 O O . VAL A 1 213 ? 2.341 10.500 -5.730 1.00 66.50 213 VAL A O 1
ATOM 1637 N N . LEU A 1 214 ? 0.131 10.252 -5.481 1.00 66.62 214 LEU A N 1
ATOM 1638 C CA . LEU A 1 214 ? -0.105 9.619 -6.774 1.00 66.62 214 LEU A CA 1
ATOM 1639 C C . LEU A 1 214 ? 0.207 10.568 -7.937 1.00 66.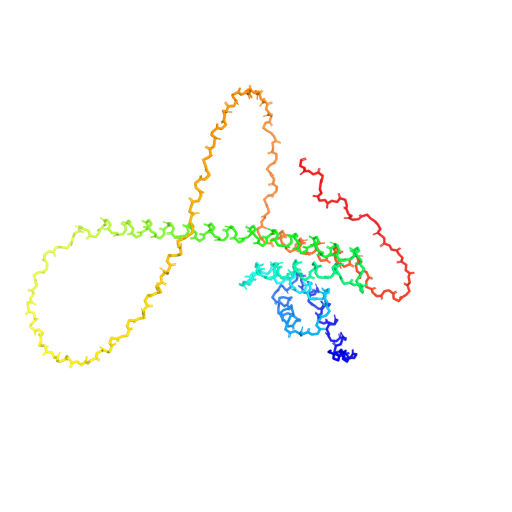62 214 LEU A C 1
ATOM 1641 O O . LEU A 1 214 ? 0.786 10.119 -8.913 1.00 66.62 214 LEU A O 1
ATOM 1645 N N . SER A 1 215 ? -0.076 11.870 -7.823 1.00 70.50 215 SER A N 1
ATOM 1646 C CA . SER A 1 215 ? 0.291 12.866 -8.844 1.00 70.50 215 SER A CA 1
ATOM 1647 C C . SER A 1 215 ? 1.798 13.104 -8.897 1.00 70.50 215 SER A C 1
ATOM 1649 O O . SER A 1 215 ? 2.337 13.303 -9.980 1.00 70.50 215 SER A O 1
ATOM 1651 N N . ARG A 1 216 ? 2.510 13.059 -7.760 1.00 66.31 216 ARG A N 1
ATOM 1652 C CA . ARG A 1 216 ? 3.986 13.073 -7.743 1.00 66.31 216 ARG A CA 1
ATOM 1653 C C . ARG A 1 216 ? 4.546 11.825 -8.429 1.00 66.31 216 ARG A C 1
ATOM 1655 O O . ARG A 1 216 ? 5.474 11.937 -9.222 1.00 66.31 216 ARG A O 1
ATOM 1662 N N . LEU A 1 217 ? 3.932 10.668 -8.185 1.00 63.31 217 LEU A N 1
ATOM 1663 C CA . LEU A 1 217 ? 4.239 9.409 -8.869 1.00 63.31 217 LEU A CA 1
ATOM 1664 C C . LEU A 1 217 ? 3.743 9.350 -10.326 1.00 63.31 217 LEU A C 1
ATOM 1666 O O . LEU A 1 217 ? 4.082 8.408 -11.021 1.00 63.31 217 LEU A O 1
ATOM 1670 N N . ASP A 1 218 ? 2.946 10.295 -10.812 1.00 64.19 218 ASP A N 1
ATOM 1671 C CA . ASP A 1 218 ? 2.559 10.363 -12.229 1.00 64.19 218 ASP A CA 1
ATOM 1672 C C . ASP A 1 218 ? 3.462 11.353 -12.976 1.00 64.19 218 ASP A C 1
ATOM 1674 O O . ASP A 1 218 ? 3.993 11.055 -14.042 1.00 64.19 218 ASP A O 1
ATOM 1678 N N . ALA A 1 219 ? 3.747 12.504 -12.358 1.00 60.12 219 ALA A N 1
ATOM 1679 C CA . ALA A 1 219 ? 4.627 13.530 -12.910 1.00 60.12 219 ALA A CA 1
ATOM 1680 C C . ALA A 1 219 ? 6.074 13.047 -13.083 1.00 60.12 219 ALA A C 1
ATOM 1682 O O . ALA A 1 219 ? 6.727 13.406 -14.059 1.00 60.12 219 ALA A O 1
ATOM 1683 N N . SER A 1 220 ? 6.579 12.233 -12.154 1.00 56.38 220 SER A N 1
ATOM 1684 C CA . SER A 1 220 ? 7.932 11.678 -12.262 1.00 56.38 220 SER A CA 1
ATOM 1685 C C . SER A 1 220 ? 8.025 10.472 -13.184 1.00 56.38 220 SER A C 1
ATOM 1687 O O . SER A 1 220 ? 9.095 10.222 -13.716 1.00 56.38 220 SER A O 1
ATOM 1689 N N . PHE A 1 221 ? 6.913 9.776 -13.413 1.00 56.09 221 PHE A N 1
ATOM 1690 C CA . PHE A 1 221 ? 6.850 8.603 -14.282 1.00 56.09 221 PHE A CA 1
ATOM 1691 C C . PHE A 1 221 ? 6.211 8.938 -15.632 1.00 56.09 221 PHE A C 1
ATOM 1693 O O . PHE A 1 221 ? 5.702 8.031 -16.294 1.00 56.09 221 PHE A O 1
ATOM 1700 N N . GLY A 1 222 ? 6.213 10.233 -16.001 1.00 45.97 222 GLY A N 1
ATOM 1701 C CA . GLY A 1 222 ? 5.591 10.813 -17.190 1.00 45.97 222 GLY A CA 1
ATOM 1702 C C . GLY A 1 222 ? 5.604 9.825 -18.346 1.00 45.97 222 GLY A C 1
ATOM 1703 O O . GLY A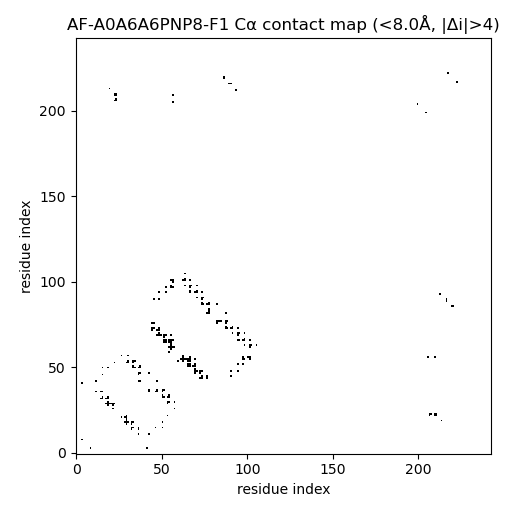 1 222 ? 6.656 9.531 -18.911 1.00 45.97 222 GLY A O 1
ATOM 1704 N N . GLY A 1 223 ? 4.427 9.239 -18.580 1.00 42.34 223 GLY A N 1
ATOM 1705 C CA . GLY A 1 223 ? 4.298 7.937 -19.215 1.00 42.34 223 GLY A CA 1
ATOM 1706 C C . GLY A 1 223 ? 5.043 7.838 -20.528 1.00 42.34 223 GLY A C 1
ATOM 1707 O O . GLY A 1 223 ? 4.962 8.779 -21.302 1.00 42.34 223 GLY A O 1
ATOM 1708 N N . LEU A 1 224 ? 5.715 6.697 -20.755 1.00 35.69 224 LEU A N 1
ATOM 1709 C CA . LEU A 1 224 ? 6.158 6.166 -22.056 1.00 35.69 224 LEU A CA 1
ATOM 1710 C C . LEU A 1 224 ? 6.002 7.183 -23.204 1.00 35.69 224 LEU A C 1
ATOM 1712 O O . LEU A 1 224 ? 5.142 7.029 -24.075 1.00 35.69 224 LEU A O 1
ATOM 1716 N N . SER A 1 225 ? 6.795 8.258 -23.174 1.00 34.41 225 SER A N 1
ATOM 1717 C CA . SER A 1 225 ? 6.735 9.294 -24.196 1.00 34.41 225 SER A CA 1
ATOM 1718 C C . SER A 1 225 ? 7.530 8.746 -25.363 1.00 34.41 225 SER A C 1
ATOM 1720 O O . SER A 1 225 ? 8.746 8.909 -25.456 1.00 34.41 225 SER A O 1
ATOM 1722 N N . ILE A 1 226 ? 6.829 8.031 -26.240 1.00 40.25 226 ILE A N 1
ATOM 1723 C CA . ILE A 1 226 ? 7.203 7.985 -27.646 1.00 40.25 226 ILE A CA 1
ATOM 1724 C C . ILE A 1 226 ? 7.156 9.454 -28.080 1.00 40.25 226 ILE A C 1
ATOM 1726 O O . ILE A 1 226 ? 6.094 10.066 -28.058 1.00 40.25 226 ILE A O 1
ATOM 1730 N N . ASP A 1 227 ? 8.329 10.005 -28.372 1.00 39.19 227 ASP A N 1
ATOM 1731 C CA . ASP A 1 227 ? 8.614 11.393 -28.750 1.00 39.19 227 ASP A CA 1
ATOM 1732 C C . ASP A 1 227 ? 8.863 12.339 -27.564 1.00 39.19 227 ASP A C 1
ATOM 1734 O O . ASP A 1 227 ? 7.968 12.834 -26.884 1.00 39.19 227 ASP A O 1
ATOM 1738 N N . GLY A 1 228 ? 10.155 12.554 -27.304 1.00 41.47 228 GLY A N 1
ATOM 1739 C CA . GLY A 1 228 ? 10.674 13.373 -26.221 1.00 41.47 228 GLY A CA 1
ATOM 1740 C C . GLY A 1 228 ? 10.242 14.835 -26.285 1.00 41.47 228 GLY A C 1
ATOM 1741 O O . GLY A 1 228 ? 10.528 15.544 -27.247 1.00 41.47 228 GLY A O 1
ATOM 1742 N N . GLN A 1 229 ? 9.671 15.312 -25.184 1.00 34.59 229 GLN A N 1
ATOM 1743 C CA . GLN A 1 229 ? 9.764 16.705 -24.770 1.00 34.59 229 GLN A CA 1
ATOM 1744 C C . GLN A 1 229 ? 9.678 16.774 -23.244 1.00 34.59 229 GLN A C 1
ATOM 1746 O O . GLN A 1 229 ? 8.650 16.488 -22.639 1.00 34.59 229 GLN A O 1
ATOM 1751 N N . ALA A 1 230 ? 10.806 17.131 -22.632 1.00 42.75 230 ALA A N 1
ATOM 1752 C CA . ALA A 1 230 ? 10.940 17.339 -21.202 1.00 42.75 230 ALA A CA 1
ATOM 1753 C C . ALA A 1 230 ? 10.075 18.521 -20.749 1.00 42.75 230 ALA A C 1
ATOM 1755 O O . ALA A 1 230 ? 10.148 19.608 -21.327 1.00 42.75 230 ALA A O 1
ATOM 1756 N N . ALA A 1 231 ? 9.306 18.332 -19.679 1.00 39.47 231 ALA A N 1
ATOM 1757 C CA . ALA A 1 231 ? 8.702 19.439 -18.962 1.00 39.47 231 ALA A CA 1
ATOM 1758 C C . ALA A 1 231 ? 8.596 19.135 -17.461 1.00 39.47 231 ALA A C 1
ATOM 1760 O O . ALA A 1 231 ? 7.891 18.215 -17.063 1.00 39.47 231 ALA A O 1
ATOM 1761 N N . ARG A 1 232 ? 9.200 20.050 -16.686 1.00 38.94 232 ARG A N 1
ATOM 1762 C CA . ARG A 1 232 ? 8.930 20.419 -15.282 1.00 38.94 232 ARG A CA 1
ATOM 1763 C C . ARG A 1 232 ? 9.819 19.792 -14.206 1.00 38.94 232 ARG A C 1
ATOM 1765 O O . ARG A 1 232 ? 9.431 18.885 -13.480 1.00 38.94 232 ARG A O 1
ATOM 1772 N N . GLU A 1 233 ? 10.978 20.426 -14.043 1.00 42.12 233 GLU A N 1
ATOM 1773 C CA . GLU A 1 233 ? 11.569 20.682 -12.724 1.00 42.12 233 GLU A CA 1
ATOM 1774 C C . GLU A 1 233 ? 10.647 21.657 -11.941 1.00 42.12 233 GLU A C 1
ATOM 1776 O O . GLU A 1 233 ? 9.915 22.420 -12.570 1.00 42.12 233 GLU A O 1
ATOM 1781 N N . ASP A 1 234 ? 10.660 21.600 -10.600 1.00 40.44 234 ASP A N 1
ATOM 1782 C CA . ASP A 1 234 ? 9.946 22.469 -9.622 1.00 40.44 234 ASP A CA 1
ATOM 1783 C C . ASP A 1 234 ? 8.710 21.916 -8.867 1.00 40.44 234 ASP A C 1
ATOM 1785 O O . ASP A 1 234 ? 7.757 22.646 -8.598 1.00 40.44 234 ASP A O 1
ATOM 1789 N N . VAL A 1 235 ? 8.719 20.653 -8.406 1.00 41.03 235 VAL A N 1
ATOM 1790 C CA . VAL A 1 235 ? 7.730 20.170 -7.394 1.00 41.03 235 VAL A CA 1
ATOM 1791 C C . VAL A 1 235 ? 8.373 19.582 -6.119 1.00 41.03 235 VAL A C 1
ATOM 1793 O O . VAL A 1 235 ? 7.677 19.162 -5.190 1.00 41.03 235 VAL A O 1
ATOM 1796 N N . LEU A 1 236 ? 9.705 19.599 -6.003 1.00 37.62 236 LEU A N 1
ATOM 1797 C CA . LEU A 1 236 ? 10.420 18.907 -4.917 1.00 37.62 236 LEU A CA 1
ATOM 1798 C C . LEU A 1 236 ? 10.712 19.736 -3.649 1.00 37.62 236 LEU A C 1
ATOM 1800 O O . LEU A 1 236 ? 11.287 19.191 -2.714 1.00 37.62 236 LEU A O 1
ATOM 1804 N N . THR A 1 237 ? 10.265 20.992 -3.542 1.00 38.97 237 THR A N 1
ATOM 1805 C CA . THR A 1 237 ? 10.654 21.874 -2.412 1.00 38.97 237 THR A CA 1
ATOM 1806 C C . THR A 1 237 ? 9.578 22.134 -1.354 1.00 38.97 237 THR A C 1
ATOM 1808 O O . THR A 1 237 ? 9.808 22.893 -0.424 1.00 38.97 237 THR A O 1
ATOM 1811 N N . PHE A 1 238 ? 8.411 21.494 -1.425 1.00 36.72 238 PHE A N 1
ATOM 1812 C CA . PHE A 1 238 ? 7.408 21.577 -0.357 1.00 36.72 238 PHE A CA 1
ATOM 1813 C C . PHE A 1 238 ? 7.354 20.237 0.375 1.00 36.72 238 PHE A C 1
ATOM 1815 O O . PHE A 1 238 ? 6.773 19.299 -0.176 1.00 36.72 238 PHE A O 1
ATOM 1822 N N . VAL A 1 239 ? 8.002 20.141 1.549 1.00 42.50 239 VAL A N 1
ATOM 1823 C CA . VAL A 1 239 ? 7.617 19.306 2.724 1.00 42.50 239 VAL A CA 1
ATOM 1824 C C . VAL A 1 239 ? 8.645 19.350 3.888 1.00 42.50 239 VAL A C 1
ATOM 1826 O O . VAL A 1 239 ? 8.301 18.897 4.969 1.00 42.50 239 VAL A O 1
ATOM 1829 N N . PHE A 1 240 ? 9.838 19.957 3.774 1.00 36.56 240 PHE A N 1
ATOM 1830 C CA . PHE A 1 240 ? 10.843 19.917 4.869 1.00 36.56 240 PHE A CA 1
ATOM 1831 C C . PHE A 1 240 ? 11.301 21.257 5.484 1.00 36.56 240 PHE A C 1
ATOM 1833 O O . PHE A 1 240 ? 12.290 21.261 6.208 1.00 36.56 240 PHE A O 1
ATOM 1840 N N . GLU A 1 241 ? 10.598 22.375 5.274 1.00 33.91 241 GLU A N 1
ATOM 1841 C CA . GLU A 1 241 ? 11.056 23.696 5.761 1.00 33.91 241 GLU A CA 1
ATOM 1842 C C . GLU A 1 241 ? 10.245 24.307 6.924 1.00 33.91 241 GLU A C 1
ATOM 1844 O O . GLU A 1 241 ? 10.298 25.510 7.144 1.00 33.91 241 GLU A O 1
ATOM 1849 N N . GLU A 1 242 ? 9.535 23.495 7.714 1.00 39.12 242 GLU A N 1
ATOM 1850 C CA . GLU A 1 242 ? 9.015 23.931 9.024 1.00 39.12 242 GLU A CA 1
ATOM 1851 C C . GLU A 1 242 ? 9.271 22.858 10.100 1.00 39.12 242 GLU A C 1
ATOM 1853 O O . GLU A 1 242 ? 8.419 22.012 10.380 1.00 39.12 242 GLU A O 1
ATOM 1858 N N . GLN A 1 243 ? 10.470 22.891 10.694 1.00 36.66 243 GLN A N 1
ATOM 1859 C CA . GLN A 1 243 ? 10.748 22.439 12.066 1.00 36.66 243 GLN A CA 1
ATOM 1860 C C . GLN A 1 243 ? 11.671 23.439 12.755 1.00 36.66 243 GLN A C 1
ATOM 1862 O O . GLN A 1 243 ? 12.623 23.905 12.090 1.00 36.66 243 GLN A O 1
#

Solvent-accessible surface area (backbone atoms only — not comparable to full-atom values): 15474 Å² total; per-residue (Å²): 132,82,78,73,52,75,68,55,53,51,52,51,51,54,47,51,53,49,23,58,68,21,50,76,76,36,56,68,60,16,40,54,41,22,54,58,49,66,73,39,91,85,52,54,69,66,63,41,28,53,27,23,44,51,40,13,74,41,92,54,90,62,15,54,62,30,10,51,50,13,33,55,48,22,56,50,41,55,73,34,89,91,44,59,59,70,60,24,50,52,48,28,55,48,22,49,53,46,29,53,50,28,52,54,50,51,52,52,50,52,52,51,53,50,53,53,53,53,50,52,55,52,52,53,54,56,60,62,70,62,74,82,72,78,91,68,89,72,85,81,78,87,75,88,78,82,91,73,83,90,81,91,79,85,89,78,80,81,81,77,85,83,80,82,81,79,93,71,80,86,77,80,76,80,81,77,83,74,85,83,81,88,77,81,90,77,88,78,90,73,82,94,72,76,75,75,77,81,82,72,56,90,70,63,54,56,43,57,45,50,49,48,51,52,47,52,60,42,66,75,55,57,67,89,61,84,72,87,76,93,84,81,87,88,77,85,83,80,85,81,90,86,128

pLDDT: mean 71.27, std 22.37, range [33.91, 98.12]

Mean predicted aligned error: 16.5 Å

Nearest PDB structures (foldseek):
  9cu8-assembly1_A  TM=3.708E-01  e=3.728E+00  synthetic construct
  1u5p-assembly1_A  TM=3.548E-01  e=7.620E+00  Gallus gallus

Secondary structure (DSSP, 8-state):
-PPPPHHHHHHHHHHHHHHHHHTTT-HHHHHHHHHHHHT-TT--HHHHHHHHHHHHTSSSTTHHHHHHHHHHHHHHHHT-TTS-HHHHHHHHHHHHHHHHHHHHHHHHHHHHHHHHHHHHHHHHHHHHHTTTS-----------PPP---------PPPPP---------------PPP------------S--PPPP---TTHHHHHHHHHHHHHHHHTT-TT-SS--------TTSSSS--